Protein AF-A0A914PJH9-F1 (afdb_monomer)

Foldseek 3Di:
DDPVVVVVVVVVVVVVVVVVVLVVVLVVLQVVCCVPDVCPPVVDPDSVVSPDDPVVLVVLCVVLVVVVVVCVVVVVDPPCPSVVVSVVVSVVVVVVVVDPDPDDDPDDDDPPDPDDDDDDDDDVVVLVCQLVDQDPQNVQQVDADPPDDFDDPDPVDPPDTSHRSCVVVVPPDDDPPPDDPDCSVPPCPVVVVVCCVVVVPPDDDDPDDDDDDDDDDPDDDPDDDDDDPPDDDDDD

Organism: NCBI:txid227884

Radius of gyration: 35.3 Å; Cα contacts (8 Å, |Δi|>4): 76; chains: 1; bounding box: 100×47×93 Å

InterPro domains:
  IPR002687 Nop domain [PF01798] (15-51)
  IPR012976 NOSIC [SM00931] (7-55)
  IPR019175 Prp31 C-terminal [PF09785] (104-225)
  IPR027105 U4/U6 small nuclear ribonucleoprotein Prp31 [PTHR13904] (55-231)
  IPR036070 Nop domain superfamily [SSF89124] (2-51)

Solvent-accessible surface area (backbone atoms only — not comparable to full-atom values): 15558 Å² total; per-residue (Å²): 131,62,72,67,58,57,48,53,52,53,52,53,52,51,50,54,52,52,54,51,50,50,52,52,52,42,51,54,52,48,70,68,40,41,90,81,46,72,62,55,66,81,75,46,87,50,68,75,71,71,66,78,61,59,74,67,52,54,51,50,51,51,51,51,48,54,52,49,53,53,46,58,75,66,60,78,63,86,82,50,58,70,56,53,55,49,50,52,52,50,51,54,54,51,52,63,66,66,51,74,80,76,84,76,76,85,75,74,76,79,77,96,65,96,68,86,78,84,90,74,80,54,74,68,52,50,50,52,50,58,50,75,40,86,47,74,64,54,54,31,32,74,34,78,65,85,96,58,87,79,64,77,74,43,95,91,40,91,90,42,52,45,46,45,51,40,55,80,44,52,82,81,45,101,59,90,79,75,76,81,79,70,72,62,77,72,81,44,72,68,59,51,52,52,46,45,65,71,57,64,71,73,85,78,88,74,101,74,78,98,68,89,76,85,78,86,72,89,89,77,84,85,79,83,79,81,83,67,94,81,71,77,83,83,79,132

pLDDT: mean 72.25, std 15.39, range [37.91, 94.38]

Nearest PDB structures (foldseek):
  8h6l-assembly1_4D  TM=5.566E-01  e=4.229E-09  Homo sapiens
  8qo9-assembly1_L  TM=5.586E-01  e=1.313E-08  Homo sapiens
  5gap-assembly1_F  TM=6.946E-01  e=1.001E-04  Saccharomyces cerevisiae
  5nrl-assembly1_F  TM=6.732E-01  e=8.286E-05  Saccharomyces cerevisiae

Structure (mmCIF, N/CA/C/O backbone):
data_AF-A0A914PJH9-F1
#
_entry.id   AF-A0A914PJH9-F1
#
loop_
_atom_site.group_PDB
_atom_site.id
_atom_site.type_symbol
_atom_site.label_atom_id
_atom_site.label_alt_id
_atom_site.label_comp_id
_atom_site.label_asym_id
_atom_site.label_entity_id
_atom_site.label_seq_id
_atom_site.pdbx_PDB_ins_code
_atom_site.Cartn_x
_atom_site.Cartn_y
_atom_site.Cartn_z
_atom_site.occupancy
_atom_site.B_iso_or_equiv
_atom_site.auth_seq_id
_atom_site.auth_comp_id
_atom_site.auth_asym_id
_atom_site.auth_atom_id
_atom_site.pdbx_PDB_model_num
ATOM 1 N N . MET A 1 1 ? 42.369 -2.368 -40.152 1.00 61.44 1 MET A N 1
ATOM 2 C CA . MET A 1 1 ? 41.935 -2.364 -38.741 1.00 61.44 1 MET A CA 1
ATOM 3 C C . MET A 1 1 ? 40.588 -3.050 -38.680 1.00 61.44 1 MET A C 1
ATOM 5 O O . MET A 1 1 ? 39.767 -2.774 -39.545 1.00 61.44 1 MET A O 1
ATOM 9 N N . ASP A 1 2 ? 40.407 -3.986 -37.753 1.00 84.19 2 ASP A N 1
ATOM 10 C CA . ASP A 1 2 ? 39.181 -4.783 -37.648 1.00 84.19 2 ASP A CA 1
ATOM 11 C C . ASP A 1 2 ? 37.984 -3.876 -37.272 1.00 84.19 2 ASP A C 1
ATOM 13 O O . ASP A 1 2 ? 38.079 -3.159 -36.269 1.00 84.19 2 ASP A O 1
ATOM 17 N N . PRO A 1 3 ? 36.882 -3.843 -38.052 1.00 84.94 3 PRO A N 1
ATOM 18 C CA . PRO A 1 3 ? 35.712 -3.006 -37.764 1.00 84.94 3 PRO A CA 1
ATOM 19 C C . PRO A 1 3 ? 35.131 -3.225 -36.362 1.00 84.94 3 PRO A C 1
ATOM 21 O O . PRO A 1 3 ? 34.613 -2.292 -35.750 1.00 84.94 3 PRO A O 1
ATOM 24 N N . GLN A 1 4 ? 35.255 -4.444 -35.830 1.00 81.88 4 GLN A N 1
ATOM 25 C CA . GLN A 1 4 ? 34.779 -4.788 -34.491 1.00 81.88 4 GLN A CA 1
ATOM 26 C C . GLN A 1 4 ? 35.598 -4.099 -33.393 1.00 81.88 4 GLN A C 1
ATOM 28 O O . GLN A 1 4 ? 35.041 -3.629 -32.404 1.00 81.88 4 GLN A O 1
ATOM 33 N N . TYR A 1 5 ? 36.913 -3.975 -33.585 1.00 88.69 5 TYR A N 1
ATOM 34 C CA . TYR A 1 5 ? 37.809 -3.331 -32.625 1.00 88.69 5 TYR A CA 1
ATOM 35 C C . TYR A 1 5 ? 37.536 -1.825 -32.508 1.00 88.69 5 TYR A C 1
ATOM 37 O O . TYR A 1 5 ? 37.500 -1.282 -31.408 1.00 88.69 5 TYR A O 1
ATOM 45 N N . ILE A 1 6 ? 37.269 -1.161 -33.637 1.00 88.12 6 ILE A N 1
ATOM 46 C CA . ILE A 1 6 ? 36.917 0.268 -33.673 1.00 88.12 6 ILE A CA 1
ATOM 47 C C . ILE A 1 6 ? 35.620 0.518 -32.894 1.00 88.12 6 ILE A C 1
ATOM 49 O O . ILE A 1 6 ? 35.544 1.460 -32.105 1.00 88.12 6 ILE A O 1
ATOM 53 N N . LEU A 1 7 ? 34.624 -0.360 -33.058 1.00 87.44 7 LEU A N 1
ATOM 54 C CA . LEU A 1 7 ? 33.369 -0.264 -32.322 1.00 87.44 7 LEU A CA 1
ATOM 55 C C . LEU A 1 7 ? 33.584 -0.434 -30.811 1.00 87.44 7 LEU A C 1
ATOM 57 O O . LEU A 1 7 ? 33.085 0.378 -30.041 1.00 87.44 7 LEU A O 1
ATOM 61 N N . VAL A 1 8 ? 34.356 -1.434 -30.376 1.00 86.69 8 VAL A N 1
ATOM 62 C CA . VAL A 1 8 ? 34.639 -1.668 -28.946 1.00 86.69 8 VAL A CA 1
ATOM 63 C C . VAL A 1 8 ? 35.336 -0.473 -28.294 1.00 86.69 8 VAL A C 1
ATOM 65 O O . VAL A 1 8 ? 34.985 -0.097 -27.174 1.00 86.69 8 VAL A O 1
ATOM 68 N N . VAL A 1 9 ? 36.282 0.156 -28.993 1.00 92.88 9 VAL A N 1
ATOM 69 C CA . VAL A 1 9 ? 36.951 1.365 -28.496 1.00 92.88 9 VAL A CA 1
ATOM 70 C C . VAL A 1 9 ? 35.944 2.510 -28.374 1.00 92.88 9 VAL A C 1
ATOM 72 O O . VAL A 1 9 ? 35.850 3.112 -27.309 1.00 92.88 9 VAL A O 1
ATOM 75 N N . SER A 1 10 ? 35.115 2.732 -29.402 1.00 89.75 10 SER A N 1
ATOM 76 C CA . SER A 1 10 ? 34.086 3.784 -29.378 1.00 89.75 10 SER A CA 1
ATOM 77 C C . SER A 1 10 ? 33.025 3.576 -28.287 1.00 89.75 10 SER A C 1
ATOM 79 O O . SER A 1 10 ? 32.614 4.526 -27.632 1.00 89.75 10 SER A O 1
ATOM 81 N N . LEU A 1 11 ? 32.622 2.328 -28.025 1.00 89.38 11 LEU A N 1
ATOM 82 C CA . LEU A 1 11 ? 31.704 1.981 -26.936 1.00 89.38 11 LEU A CA 1
ATOM 83 C C . LEU A 1 11 ? 32.328 2.207 -25.557 1.00 89.38 11 LEU A C 1
ATOM 85 O O . LEU A 1 11 ? 31.620 2.584 -24.629 1.00 89.38 11 LEU A O 1
ATOM 89 N N . SER A 1 12 ? 33.634 1.972 -25.414 1.00 91.56 12 SER A N 1
ATOM 90 C CA . SER A 1 12 ? 34.346 2.204 -24.151 1.00 91.56 12 SER A CA 1
ATOM 91 C C . SER A 1 12 ? 34.489 3.698 -23.856 1.00 91.56 12 SER A C 1
ATOM 93 O O . SER A 1 12 ? 34.350 4.113 -22.710 1.00 91.56 12 SER A O 1
ATOM 95 N N . GLU A 1 13 ? 34.721 4.505 -24.891 1.00 92.88 13 GLU A N 1
ATOM 96 C CA . GLU A 1 13 ? 34.754 5.968 -24.798 1.00 92.88 13 GLU A CA 1
ATOM 97 C C . GLU A 1 13 ? 33.368 6.526 -24.441 1.00 92.88 13 GLU A C 1
ATOM 99 O O . GLU A 1 13 ? 33.231 7.259 -23.464 1.00 92.88 13 GLU A O 1
ATOM 104 N N . LEU A 1 14 ? 32.320 6.058 -25.128 1.00 89.25 14 LEU A N 1
ATOM 105 C CA . LEU A 1 14 ? 30.933 6.415 -24.826 1.00 89.25 14 LEU A CA 1
ATOM 106 C C . LEU A 1 14 ? 30.516 6.007 -23.402 1.00 89.25 14 LEU A C 1
ATOM 108 O O . LEU A 1 14 ? 29.808 6.746 -22.724 1.00 89.25 14 LEU A O 1
ATOM 112 N N . ALA A 1 15 ? 30.952 4.839 -22.920 1.00 85.62 15 ALA A N 1
ATOM 113 C CA . ALA A 1 15 ? 30.682 4.409 -21.548 1.00 85.62 15 ALA A CA 1
ATOM 114 C C . ALA A 1 15 ? 31.306 5.361 -20.513 1.00 85.62 15 ALA A C 1
ATOM 116 O O . ALA A 1 15 ? 30.663 5.684 -19.515 1.00 85.62 15 ALA A O 1
ATOM 117 N N . ALA A 1 16 ? 32.520 5.857 -20.772 1.00 90.94 16 ALA A N 1
ATOM 118 C CA . ALA A 1 16 ? 33.179 6.822 -19.898 1.00 90.94 16 ALA A CA 1
ATOM 119 C C . ALA A 1 16 ? 32.462 8.184 -19.884 1.00 90.94 16 ALA A C 1
ATOM 121 O O . ALA A 1 16 ? 32.359 8.806 -18.826 1.00 90.94 16 ALA A O 1
ATOM 122 N N . GLU A 1 17 ? 31.932 8.634 -21.025 1.00 90.25 17 GLU A N 1
ATOM 123 C CA . GLU A 1 17 ? 31.103 9.846 -21.105 1.00 90.25 17 GLU A CA 1
ATOM 124 C C . GLU A 1 17 ? 29.805 9.697 -20.301 1.00 90.25 17 GLU A C 1
ATOM 126 O O . GLU A 1 17 ? 29.462 10.573 -19.505 1.00 90.25 17 GLU A O 1
ATOM 131 N N . ILE A 1 18 ? 29.125 8.552 -20.425 1.00 82.12 18 ILE A N 1
ATOM 132 C CA . ILE A 1 18 ? 27.908 8.251 -19.656 1.00 82.12 18 ILE A CA 1
ATOM 133 C C . ILE A 1 18 ? 28.195 8.281 -18.149 1.00 82.12 18 ILE A C 1
ATOM 135 O O . ILE A 1 18 ? 27.430 8.877 -17.387 1.00 82.12 18 ILE A O 1
ATOM 139 N N . ASP A 1 19 ? 29.302 7.687 -17.701 1.00 81.69 19 ASP A N 1
ATOM 140 C CA . ASP A 1 19 ? 29.682 7.698 -16.285 1.00 81.69 19 ASP A CA 1
ATOM 141 C C . ASP A 1 19 ? 29.943 9.124 -15.765 1.00 81.69 19 ASP A C 1
ATOM 143 O O . ASP A 1 19 ? 29.570 9.454 -14.632 1.00 81.69 19 ASP A O 1
ATOM 147 N N . GLN A 1 20 ? 30.529 9.999 -16.589 1.00 87.19 20 GLN A N 1
ATOM 148 C CA . GLN A 1 20 ? 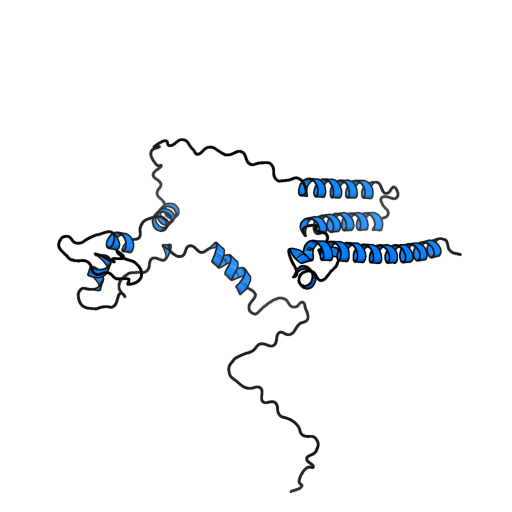30.733 11.410 -16.248 1.00 87.19 20 GLN A CA 1
ATOM 149 C C . GLN A 1 20 ? 29.410 12.180 -16.153 1.00 87.19 20 GLN A C 1
ATOM 151 O O . GLN A 1 20 ? 29.209 12.945 -15.203 1.00 87.19 20 GLN A O 1
ATOM 156 N N . GLU A 1 21 ? 28.482 11.961 -17.086 1.00 81.06 21 GLU A N 1
ATOM 157 C CA . GLU A 1 21 ? 27.157 12.587 -17.055 1.00 81.06 21 GLU A CA 1
ATOM 158 C C . GLU A 1 21 ? 26.342 12.144 -15.834 1.00 81.06 21 GLU A C 1
ATOM 160 O O . GLU A 1 21 ? 25.726 12.974 -15.159 1.00 81.06 21 GLU A O 1
ATOM 165 N N . VAL A 1 22 ? 26.385 10.854 -15.486 1.00 78.25 22 VAL A N 1
ATOM 166 C CA . VAL A 1 22 ? 25.710 10.316 -14.295 1.00 78.25 22 VAL A CA 1
ATOM 167 C C . VAL A 1 22 ? 26.235 10.983 -13.021 1.00 78.25 22 VAL A C 1
ATOM 169 O O . VAL A 1 22 ? 25.442 11.368 -12.157 1.00 78.25 22 VAL A O 1
ATOM 172 N N . GLN A 1 23 ? 27.550 11.191 -12.910 1.00 79.44 23 GLN A N 1
ATOM 173 C CA . GLN A 1 23 ? 28.147 11.916 -11.783 1.00 79.44 23 GLN A CA 1
ATOM 174 C C . GLN A 1 23 ? 27.749 13.400 -11.762 1.00 79.44 23 GLN A C 1
ATOM 176 O O . GLN A 1 23 ? 27.479 13.955 -10.692 1.00 79.44 23 GLN A O 1
ATOM 181 N N . ALA A 1 24 ? 27.661 14.048 -12.925 1.00 80.00 24 ALA A N 1
ATOM 182 C CA . ALA A 1 24 ? 27.225 15.438 -13.028 1.00 80.00 24 ALA A CA 1
ATOM 183 C C . ALA A 1 24 ? 25.757 15.618 -12.596 1.00 80.00 24 ALA A C 1
ATOM 185 O O . ALA A 1 24 ? 25.441 16.539 -11.837 1.00 80.00 24 ALA A O 1
ATOM 186 N N . ILE A 1 25 ? 24.868 14.713 -13.017 1.00 75.44 25 ILE A N 1
ATOM 187 C CA . ILE A 1 25 ? 23.449 14.700 -12.631 1.00 75.44 25 ILE A CA 1
ATOM 188 C C . ILE A 1 25 ? 23.298 14.433 -11.131 1.00 75.44 25 ILE A C 1
ATOM 190 O O . ILE A 1 25 ? 22.530 15.118 -10.452 1.00 75.44 25 ILE A O 1
ATOM 194 N N . HIS A 1 26 ? 24.050 13.469 -10.597 1.00 71.69 26 HIS A N 1
ATOM 195 C CA . HIS A 1 26 ? 24.073 13.149 -9.169 1.00 71.69 26 HIS A CA 1
ATOM 196 C C . HIS A 1 26 ? 24.446 14.368 -8.318 1.00 71.69 26 HIS A C 1
ATOM 198 O O . HIS A 1 26 ? 23.703 14.746 -7.407 1.00 71.69 26 HIS A O 1
ATOM 204 N N . LYS A 1 27 ? 25.531 15.052 -8.693 1.00 80.00 27 LYS A N 1
ATOM 205 C CA . LYS A 1 27 ? 25.970 16.306 -8.073 1.00 80.00 27 LYS A CA 1
ATOM 206 C C . LYS A 1 27 ? 24.899 17.396 -8.153 1.00 80.00 27 LYS A C 1
ATOM 208 O O . LYS A 1 27 ? 24.592 18.026 -7.145 1.00 80.00 27 LYS A O 1
ATOM 213 N N . PHE A 1 28 ? 24.286 17.590 -9.320 1.00 79.81 28 PHE A N 1
ATOM 214 C CA . PHE A 1 28 ? 23.239 18.596 -9.511 1.00 79.81 28 PHE A CA 1
ATOM 215 C C . PHE A 1 28 ? 22.020 18.365 -8.602 1.00 79.81 28 PHE A C 1
ATOM 217 O O . PHE A 1 28 ? 21.482 19.307 -8.014 1.00 79.81 28 PHE A O 1
ATOM 224 N N . ILE A 1 29 ? 21.582 17.111 -8.462 1.00 70.44 29 ILE A N 1
ATOM 225 C CA . ILE A 1 29 ? 20.466 16.744 -7.584 1.00 70.44 29 ILE A CA 1
ATOM 226 C C . ILE A 1 29 ? 20.850 16.986 -6.122 1.00 70.44 29 ILE A C 1
ATOM 228 O O . ILE A 1 29 ? 20.079 17.611 -5.393 1.00 70.44 29 ILE A O 1
ATOM 232 N N . ARG A 1 30 ? 22.041 16.553 -5.697 1.00 72.19 30 ARG A N 1
ATOM 233 C CA . ARG A 1 30 ? 22.537 16.781 -4.334 1.00 72.19 30 ARG A CA 1
ATOM 234 C C . ARG A 1 30 ? 22.502 18.264 -3.970 1.00 72.19 30 ARG A C 1
ATOM 236 O O . ARG A 1 30 ? 21.845 18.629 -2.999 1.00 72.19 30 ARG A O 1
ATOM 243 N N . ASP A 1 31 ? 23.115 19.108 -4.794 1.00 78.88 31 ASP A N 1
ATOM 244 C CA . ASP A 1 31 ? 23.244 20.543 -4.528 1.00 78.88 31 ASP A CA 1
ATOM 245 C C . ASP A 1 31 ? 21.856 21.237 -4.477 1.00 78.88 31 ASP A C 1
ATOM 247 O O . ASP A 1 31 ? 21.636 22.197 -3.736 1.00 78.88 31 ASP A O 1
ATOM 251 N N . LYS A 1 32 ? 20.859 20.716 -5.211 1.00 78.06 32 LYS A N 1
ATOM 252 C CA . LYS A 1 32 ? 19.468 21.203 -5.164 1.00 78.06 32 LYS A CA 1
ATOM 253 C C . LYS A 1 32 ? 18.722 20.789 -3.889 1.00 78.06 32 LYS A C 1
ATOM 255 O O . LYS A 1 32 ? 17.923 21.574 -3.372 1.00 78.06 32 LYS A O 1
ATOM 260 N N . TYR A 1 33 ? 18.931 19.565 -3.404 1.00 70.25 33 TYR A N 1
ATOM 261 C CA . TYR A 1 33 ? 18.195 18.996 -2.266 1.00 70.25 33 TYR A CA 1
ATOM 262 C C . TYR A 1 33 ? 18.893 19.178 -0.910 1.00 70.25 33 TYR A C 1
ATOM 264 O O . TYR A 1 33 ? 18.244 18.986 0.120 1.00 70.25 33 TYR A O 1
ATOM 272 N N . GLU A 1 34 ? 20.142 19.646 -0.889 1.00 77.25 34 GLU A N 1
ATOM 273 C CA . GLU A 1 34 ? 20.954 19.883 0.314 1.00 77.25 34 GLU A CA 1
ATOM 274 C C . GLU A 1 34 ? 20.220 20.713 1.382 1.00 77.25 34 GLU A C 1
ATOM 276 O O . GLU A 1 34 ? 20.172 20.345 2.554 1.00 77.25 34 GLU A O 1
ATOM 281 N N . LYS A 1 35 ? 19.532 21.787 0.971 1.00 72.25 35 LYS A N 1
ATOM 282 C CA . LYS A 1 35 ? 18.783 22.672 1.886 1.00 72.25 35 LYS A CA 1
ATOM 283 C C . LYS A 1 35 ? 17.585 22.001 2.563 1.00 72.25 35 LYS A C 1
ATOM 285 O O . LYS A 1 35 ? 17.082 22.514 3.561 1.00 72.25 35 LYS A O 1
ATOM 290 N N . ARG A 1 36 ? 17.062 20.912 1.990 1.00 65.56 36 ARG A N 1
ATOM 291 C CA . ARG A 1 36 ? 15.840 20.237 2.454 1.00 65.56 36 ARG A CA 1
ATOM 292 C C . ARG A 1 36 ? 16.127 18.885 3.104 1.00 65.56 36 ARG A C 1
ATOM 294 O O . ARG A 1 36 ? 15.353 18.487 3.971 1.00 65.56 36 ARG A O 1
ATOM 301 N N . PHE A 1 37 ? 17.190 18.198 2.686 1.00 54.81 37 PHE A N 1
ATOM 302 C CA . PHE A 1 37 ? 17.580 16.888 3.197 1.00 54.81 37 PHE A CA 1
ATOM 303 C C . PHE A 1 37 ? 19.108 16.690 3.097 1.00 54.81 37 PHE A C 1
ATOM 305 O O . PHE A 1 37 ? 19.595 16.126 2.118 1.00 54.81 37 PHE A O 1
ATOM 312 N N . PRO A 1 38 ? 19.876 17.162 4.095 1.00 71.81 38 PRO A N 1
ATOM 313 C CA . PRO A 1 38 ? 21.341 17.112 4.073 1.00 71.81 38 PRO A CA 1
ATOM 314 C C . PRO A 1 38 ? 21.919 15.692 4.226 1.00 71.81 38 PRO A C 1
ATOM 316 O O . PRO A 1 38 ? 23.065 15.455 3.872 1.00 71.81 38 PRO A O 1
ATOM 319 N N . GLU A 1 39 ? 21.133 14.723 4.706 1.00 64.56 39 GLU A N 1
ATOM 320 C CA . GLU A 1 39 ? 21.556 13.321 4.884 1.00 64.56 39 GLU A CA 1
ATOM 321 C C . GLU A 1 39 ? 21.439 12.473 3.604 1.00 64.56 39 GLU A C 1
ATOM 323 O O . GLU A 1 39 ? 21.668 11.265 3.626 1.00 64.56 39 GLU A O 1
ATOM 328 N N . LEU A 1 40 ? 21.071 13.082 2.471 1.00 63.44 40 LEU A N 1
ATOM 329 C CA . LEU A 1 40 ? 20.852 12.357 1.217 1.00 63.44 40 LEU A CA 1
ATOM 330 C C . LEU A 1 40 ? 22.102 11.594 0.753 1.00 63.44 40 LEU A C 1
ATOM 332 O O . LEU A 1 40 ? 21.981 10.487 0.235 1.00 63.44 40 LEU A O 1
ATOM 336 N N . GLU A 1 41 ? 23.283 12.178 0.975 1.00 59.38 41 GLU A N 1
ATOM 337 C CA . GLU A 1 41 ? 24.570 11.628 0.542 1.00 59.38 41 GLU A CA 1
ATOM 338 C C . GLU A 1 41 ? 24.980 10.371 1.316 1.00 59.38 41 GLU A C 1
ATOM 340 O O . GLU A 1 41 ? 25.472 9.409 0.732 1.00 59.38 41 GLU A O 1
ATOM 345 N N . SER A 1 42 ? 24.734 10.346 2.628 1.00 66.81 42 SER A N 1
ATOM 346 C CA . SER A 1 42 ? 25.089 9.202 3.473 1.00 66.81 42 SER A CA 1
ATOM 347 C C . SER A 1 42 ? 24.099 8.047 3.343 1.00 66.81 42 SER A C 1
ATOM 349 O O . SER A 1 42 ? 24.465 6.890 3.553 1.00 66.81 42 SER A O 1
ATOM 351 N N . LEU A 1 43 ? 22.844 8.350 2.998 1.00 62.88 43 LEU A N 1
ATOM 352 C CA . LEU A 1 43 ? 21.786 7.352 2.886 1.00 62.88 43 LEU A CA 1
ATOM 353 C C . LEU A 1 43 ? 21.850 6.572 1.568 1.00 62.88 43 LEU A C 1
ATOM 355 O O . LEU A 1 43 ? 21.433 5.414 1.519 1.00 62.88 43 LEU A O 1
ATOM 359 N N . VAL A 1 44 ? 22.354 7.193 0.500 1.00 60.31 44 VAL A N 1
ATOM 360 C CA . VAL A 1 44 ? 22.324 6.630 -0.850 1.00 60.31 44 VAL A CA 1
ATOM 361 C C . VAL A 1 44 ? 23.750 6.540 -1.404 1.00 60.31 44 VAL A C 1
ATOM 363 O O . VAL A 1 44 ? 24.326 7.521 -1.862 1.00 60.31 44 VAL A O 1
ATOM 366 N N . MET A 1 45 ? 24.323 5.334 -1.347 1.00 63.09 45 MET A N 1
ATOM 367 C CA . MET A 1 45 ? 25.726 5.047 -1.692 1.00 63.09 45 MET A CA 1
ATOM 368 C C . MET A 1 45 ? 25.998 5.071 -3.207 1.00 63.09 45 MET A C 1
ATOM 370 O O . MET A 1 45 ? 27.094 5.430 -3.628 1.00 63.09 45 MET A O 1
ATOM 374 N N . MET A 1 46 ? 25.022 4.681 -4.037 1.00 62.97 46 MET A N 1
ATOM 375 C CA . MET A 1 46 ? 25.203 4.565 -5.489 1.00 62.97 46 MET A CA 1
ATOM 376 C C . MET A 1 46 ? 24.520 5.722 -6.232 1.00 62.97 46 MET A C 1
ATOM 378 O O . MET A 1 46 ? 23.343 5.977 -5.979 1.00 62.97 46 MET A O 1
ATOM 382 N N . PRO A 1 47 ? 25.182 6.378 -7.208 1.00 62.19 47 PRO A N 1
ATOM 383 C CA . PRO A 1 47 ? 24.594 7.472 -7.994 1.00 62.19 47 PRO A CA 1
ATOM 384 C C . PRO A 1 47 ? 23.258 7.118 -8.670 1.00 62.19 47 PRO A C 1
ATOM 386 O O . PRO A 1 47 ? 22.365 7.957 -8.771 1.00 62.19 47 PRO A O 1
ATOM 389 N N . PHE A 1 48 ? 23.091 5.853 -9.067 1.00 60.06 48 PHE A N 1
ATOM 390 C CA . PHE A 1 48 ? 21.872 5.326 -9.691 1.00 60.06 48 PHE A CA 1
ATOM 391 C C . PHE A 1 48 ? 20.673 5.209 -8.739 1.00 60.06 48 PHE A C 1
ATOM 393 O O . PHE A 1 48 ? 19.532 5.173 -9.188 1.00 60.06 48 PHE A O 1
ATOM 400 N N . ASP A 1 49 ? 20.908 5.172 -7.428 1.00 58.34 49 ASP A N 1
ATOM 401 C CA . ASP A 1 49 ? 19.833 5.066 -6.440 1.00 58.34 49 ASP A CA 1
ATOM 402 C C . ASP A 1 49 ? 19.182 6.438 -6.147 1.00 58.34 49 ASP A C 1
ATOM 404 O O . ASP A 1 49 ? 18.097 6.502 -5.567 1.00 58.34 49 ASP A O 1
ATOM 408 N N . TYR A 1 50 ? 19.798 7.547 -6.591 1.00 53.25 50 TYR A N 1
ATOM 409 C CA . TYR A 1 50 ? 19.239 8.906 -6.487 1.00 53.25 50 TYR A CA 1
ATOM 410 C C . TYR A 1 50 ? 18.153 9.167 -7.527 1.00 53.25 50 TYR A C 1
ATOM 412 O O . TYR A 1 50 ? 17.230 9.951 -7.289 1.00 53.25 50 TYR A O 1
ATOM 420 N N . THR A 1 51 ? 18.237 8.507 -8.683 1.00 51.34 51 THR A N 1
ATOM 421 C CA . THR A 1 51 ? 17.321 8.693 -9.810 1.00 51.34 51 THR A CA 1
ATOM 422 C C . THR A 1 51 ? 16.076 7.821 -9.667 1.00 51.34 51 THR A C 1
ATOM 424 O O . THR A 1 51 ? 15.701 7.083 -10.563 1.00 51.34 51 THR A O 1
ATOM 427 N N . TYR A 1 52 ? 15.412 7.927 -8.515 1.00 53.56 52 TYR A N 1
ATOM 428 C CA . TYR A 1 52 ? 13.953 7.900 -8.352 1.00 53.56 52 TYR A CA 1
ATOM 429 C C . TYR A 1 52 ? 13.110 6.908 -9.178 1.00 53.56 52 TYR A C 1
ATOM 431 O O . TYR A 1 52 ? 11.941 7.178 -9.453 1.00 53.56 52 TYR A O 1
ATOM 439 N N . TYR A 1 53 ? 13.622 5.728 -9.515 1.00 53.31 53 TYR A N 1
ATOM 440 C CA . TYR A 1 53 ?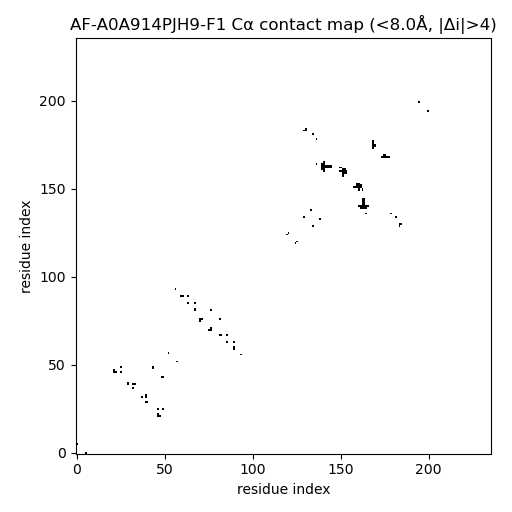 12.775 4.632 -9.950 1.00 53.31 53 TYR A CA 1
ATOM 441 C C . TYR A 1 53 ? 12.492 3.753 -8.733 1.00 53.31 53 TYR A C 1
ATOM 443 O O . TYR A 1 53 ? 13.414 3.176 -8.156 1.00 53.31 53 TYR A O 1
ATOM 451 N N . PRO A 1 54 ? 11.225 3.647 -8.280 1.00 62.03 54 PRO A N 1
ATOM 452 C CA . PRO A 1 54 ? 10.894 2.775 -7.160 1.00 62.03 54 PRO A CA 1
ATOM 453 C C . PRO A 1 54 ? 11.407 1.374 -7.489 1.00 62.03 54 PRO A C 1
ATOM 455 O O . PRO A 1 54 ? 11.287 0.961 -8.634 1.00 62.03 54 PRO A O 1
ATOM 458 N N . GLN A 1 55 ? 11.896 0.605 -6.511 1.00 62.97 55 GLN A N 1
ATOM 459 C CA . GLN A 1 55 ? 12.404 -0.772 -6.702 1.00 62.97 55 GLN A CA 1
ATOM 460 C C . GLN A 1 55 ? 11.535 -1.655 -7.629 1.00 62.97 55 GLN A C 1
ATOM 462 O O . GLN A 1 55 ? 12.001 -2.625 -8.219 1.00 62.97 55 GLN A O 1
ATOM 467 N N . LYS A 1 56 ? 10.242 -1.337 -7.738 1.00 70.25 56 LYS A N 1
ATOM 468 C CA . LYS A 1 56 ? 9.287 -1.918 -8.686 1.00 70.25 56 LYS A CA 1
ATOM 469 C C . LYS A 1 56 ? 9.659 -1.688 -10.162 1.00 70.25 56 LYS A C 1
ATOM 471 O O . LYS A 1 56 ? 9.584 -2.634 -10.931 1.00 70.25 56 LYS A O 1
ATOM 476 N N . ALA A 1 57 ? 10.071 -0.486 -10.550 1.00 73.69 57 ALA A N 1
ATOM 477 C CA . ALA A 1 57 ? 10.504 -0.147 -11.902 1.00 73.69 57 ALA A CA 1
ATOM 478 C C . ALA A 1 57 ? 11.817 -0.842 -12.280 1.00 73.69 57 ALA A C 1
ATOM 480 O O . ALA A 1 57 ? 11.880 -1.472 -13.330 1.00 73.69 57 ALA A O 1
ATOM 481 N N . THR A 1 58 ? 12.810 -0.862 -11.386 1.00 74.75 58 THR A N 1
ATOM 482 C CA . THR A 1 58 ? 14.044 -1.641 -11.587 1.00 74.75 58 THR A CA 1
ATOM 483 C C . THR A 1 58 ? 13.735 -3.121 -11.804 1.00 74.75 58 THR A C 1
ATOM 485 O O . THR A 1 58 ? 14.262 -3.737 -12.723 1.00 74.75 58 THR A O 1
ATOM 488 N N . LYS A 1 59 ? 12.812 -3.698 -11.019 1.00 77.56 59 LYS A N 1
ATOM 489 C CA . LYS A 1 59 ? 12.363 -5.089 -11.205 1.00 77.56 59 LYS A CA 1
ATOM 490 C C . LYS A 1 59 ? 11.706 -5.325 -12.566 1.00 77.56 59 LYS A C 1
ATOM 492 O O . LYS A 1 59 ? 11.930 -6.378 -13.153 1.00 77.56 59 LYS A O 1
ATOM 497 N N . ILE A 1 60 ? 10.912 -4.372 -13.058 1.00 80.75 60 ILE A N 1
ATOM 498 C CA . ILE A 1 60 ? 10.286 -4.450 -14.385 1.00 80.75 60 ILE A CA 1
ATOM 499 C C . ILE A 1 60 ? 11.365 -4.423 -15.472 1.00 80.75 60 ILE A C 1
ATOM 501 O O . ILE A 1 60 ? 11.388 -5.313 -16.313 1.00 80.75 60 ILE A O 1
ATOM 505 N N . ILE A 1 61 ? 12.300 -3.472 -15.409 1.00 80.00 61 ILE A N 1
ATOM 506 C CA . ILE A 1 61 ? 13.385 -3.337 -16.392 1.00 80.00 61 ILE A CA 1
ATOM 507 C C . ILE A 1 61 ? 14.262 -4.593 -16.414 1.00 80.00 61 ILE A C 1
ATOM 509 O O . ILE A 1 61 ? 14.528 -5.132 -17.483 1.00 80.00 61 ILE A O 1
ATOM 513 N N . VAL A 1 62 ? 14.668 -5.102 -15.246 1.00 78.69 62 VAL A N 1
ATOM 514 C CA . VAL A 1 62 ? 15.479 -6.326 -15.145 1.00 78.69 62 VAL A CA 1
ATOM 515 C C . VAL A 1 62 ? 14.739 -7.524 -15.737 1.00 78.69 62 VAL A C 1
ATOM 517 O O . VAL A 1 62 ? 15.339 -8.288 -16.487 1.00 78.69 62 VAL A O 1
ATOM 520 N N . ALA A 1 63 ? 13.443 -7.685 -15.455 1.00 82.19 63 ALA A N 1
ATOM 521 C CA . ALA A 1 63 ? 12.661 -8.792 -15.998 1.00 82.19 63 ALA A CA 1
ATOM 522 C C . ALA A 1 63 ? 12.610 -8.761 -17.536 1.00 82.19 63 ALA A C 1
ATOM 524 O O . ALA A 1 63 ? 12.963 -9.750 -18.177 1.00 82.19 63 ALA A O 1
ATOM 525 N N . GLU A 1 64 ? 12.263 -7.622 -18.135 1.00 82.50 64 GLU A N 1
ATOM 526 C CA . GLU A 1 64 ? 12.180 -7.499 -19.597 1.00 82.50 64 GLU A CA 1
ATOM 527 C C . GLU A 1 64 ? 13.569 -7.574 -20.261 1.00 82.50 64 GLU A C 1
ATOM 529 O O . GLU A 1 64 ? 13.730 -8.186 -21.316 1.00 82.50 64 GLU A O 1
ATOM 534 N N . CYS A 1 65 ? 14.611 -7.048 -19.606 1.00 77.31 65 CYS A N 1
ATOM 535 C CA . CYS A 1 65 ? 16.000 -7.171 -20.053 1.00 77.31 65 CYS A CA 1
ATOM 536 C C . CYS A 1 65 ? 16.467 -8.637 -20.055 1.00 77.31 65 CYS A C 1
ATOM 538 O O . CYS A 1 65 ? 17.056 -9.097 -21.033 1.00 77.31 65 CYS A O 1
ATOM 540 N N . THR A 1 66 ? 16.137 -9.416 -19.016 1.00 81.25 66 THR A N 1
ATOM 541 C CA . THR A 1 66 ? 16.452 -10.856 -18.994 1.00 81.25 66 THR A CA 1
ATOM 542 C C . THR A 1 66 ? 15.721 -11.644 -20.080 1.00 81.25 66 THR A C 1
ATOM 544 O O . THR A 1 66 ? 16.284 -12.603 -20.607 1.00 81.25 66 THR A O 1
ATOM 547 N N . LEU A 1 67 ? 14.494 -11.257 -20.446 1.00 81.69 67 LEU A N 1
ATOM 548 C CA . LEU A 1 67 ? 13.763 -11.874 -21.556 1.00 81.69 67 LEU A CA 1
ATOM 549 C C . LEU A 1 67 ? 14.411 -11.538 -22.903 1.00 81.69 67 LEU A C 1
ATOM 551 O O . LEU A 1 67 ? 14.669 -12.446 -23.689 1.00 81.69 67 LEU A O 1
ATOM 555 N N . SER A 1 68 ? 14.760 -10.269 -23.123 1.00 79.19 68 SER A N 1
ATOM 556 C CA . SER A 1 68 ? 15.487 -9.819 -24.316 1.00 79.19 68 SER A CA 1
ATOM 557 C C . SER A 1 68 ? 16.832 -10.542 -24.475 1.00 79.19 68 SER A C 1
ATOM 559 O O . SER A 1 68 ? 17.135 -11.084 -25.536 1.00 79.19 68 SER A O 1
ATOM 561 N N . ALA A 1 69 ? 17.605 -10.670 -23.391 1.00 77.88 69 ALA A N 1
ATOM 562 C CA . ALA A 1 69 ? 18.879 -11.388 -23.396 1.00 77.88 69 ALA A CA 1
ATOM 563 C C . ALA A 1 69 ? 18.729 -12.873 -23.778 1.00 77.88 69 ALA A C 1
ATOM 565 O O . ALA A 1 69 ? 19.569 -13.413 -24.497 1.00 77.88 69 ALA A O 1
ATOM 566 N N . ARG A 1 70 ? 17.647 -13.538 -23.343 1.00 80.69 70 ARG A N 1
ATOM 567 C CA . ARG A 1 70 ? 17.358 -14.934 -23.723 1.00 80.69 70 ARG A CA 1
ATOM 568 C C . ARG A 1 70 ? 17.025 -15.072 -25.205 1.00 80.69 70 ARG A C 1
ATOM 570 O O . ARG A 1 70 ? 17.537 -15.981 -25.846 1.00 80.69 70 ARG A O 1
ATOM 577 N N . VAL A 1 71 ? 16.201 -14.173 -25.740 1.00 79.38 71 VAL A N 1
ATOM 578 C CA . VAL A 1 71 ? 15.845 -14.150 -27.169 1.00 79.38 71 VAL A CA 1
ATOM 579 C C . VAL A 1 71 ? 17.089 -13.907 -28.027 1.00 79.38 71 VAL A C 1
ATOM 581 O O . VAL A 1 71 ? 17.314 -14.617 -29.005 1.00 79.38 71 VAL A O 1
ATOM 584 N N . ASN A 1 72 ? 17.953 -12.978 -27.609 1.00 79.38 72 ASN A N 1
ATOM 585 C CA . ASN A 1 72 ? 19.210 -12.692 -28.298 1.00 79.38 72 ASN A CA 1
ATOM 586 C C . ASN A 1 72 ? 20.191 -13.868 -28.245 1.00 79.38 72 ASN A C 1
ATOM 588 O O . ASN A 1 72 ? 20.853 -14.137 -29.241 1.00 79.38 72 ASN A O 1
ATOM 592 N N . SER A 1 73 ? 20.254 -14.600 -27.126 1.00 80.06 73 SER A N 1
ATOM 593 C CA . SER A 1 73 ? 21.098 -15.798 -27.002 1.00 80.06 73 SER A CA 1
ATOM 594 C C . SER A 1 73 ? 20.702 -16.922 -27.963 1.00 80.06 73 SER A C 1
ATOM 596 O O . SER A 1 73 ? 21.533 -17.777 -28.256 1.00 80.06 73 SER A O 1
ATOM 598 N N . LEU A 1 74 ? 19.445 -16.956 -28.410 1.00 86.19 74 LEU A N 1
ATOM 599 C CA . LEU A 1 74 ? 18.939 -17.941 -29.367 1.00 86.19 74 LEU A CA 1
ATOM 600 C C . LEU A 1 74 ? 18.995 -17.430 -30.816 1.00 86.19 74 LEU A C 1
ATOM 602 O O . LEU A 1 74 ? 18.700 -18.195 -31.727 1.00 86.19 74 LEU A O 1
ATOM 606 N N . HIS A 1 75 ? 19.362 -16.157 -31.030 1.00 76.69 75 HIS A N 1
ATOM 607 C CA . HIS A 1 75 ? 19.357 -15.466 -32.328 1.00 76.69 75 HIS A CA 1
ATOM 608 C C . HIS A 1 75 ? 18.038 -15.594 -33.117 1.00 76.69 75 HIS A C 1
ATOM 610 O O . HIS A 1 75 ? 18.015 -15.422 -34.332 1.00 76.69 75 HIS A O 1
ATOM 616 N N . ASP A 1 76 ? 16.931 -15.852 -32.419 1.00 78.81 76 ASP A N 1
ATOM 617 C CA . ASP A 1 76 ? 15.625 -16.171 -33.012 1.00 78.81 76 ASP A CA 1
ATOM 618 C C . ASP A 1 76 ? 14.968 -14.947 -33.685 1.00 78.81 76 ASP A C 1
ATOM 620 O O . ASP A 1 76 ? 14.124 -15.063 -34.567 1.00 78.81 76 ASP A O 1
ATOM 624 N N . SER A 1 77 ? 15.395 -13.736 -33.307 1.00 74.81 77 SER A N 1
ATOM 625 C CA . SER A 1 77 ? 14.895 -12.473 -33.859 1.00 74.81 77 SER A CA 1
ATOM 626 C C . SER A 1 77 ? 16.043 -11.535 -34.237 1.00 74.81 77 SER A C 1
ATOM 628 O O . SER A 1 77 ? 16.489 -10.719 -33.429 1.00 74.81 77 SER A O 1
ATOM 630 N N . SER A 1 78 ? 16.468 -11.592 -35.501 1.00 75.44 78 SER A N 1
ATOM 631 C CA . SER A 1 78 ? 17.475 -10.683 -36.080 1.00 75.44 78 SER A CA 1
ATOM 632 C C . SER A 1 78 ? 16.950 -9.265 -36.364 1.00 75.44 78 SER A C 1
ATOM 634 O O . SER A 1 78 ? 17.750 -8.351 -36.540 1.00 75.44 78 SER A O 1
ATOM 636 N N . ASP A 1 79 ? 15.629 -9.071 -36.433 1.00 81.69 79 ASP A N 1
ATOM 637 C CA . ASP A 1 79 ? 14.987 -7.804 -36.840 1.00 81.69 79 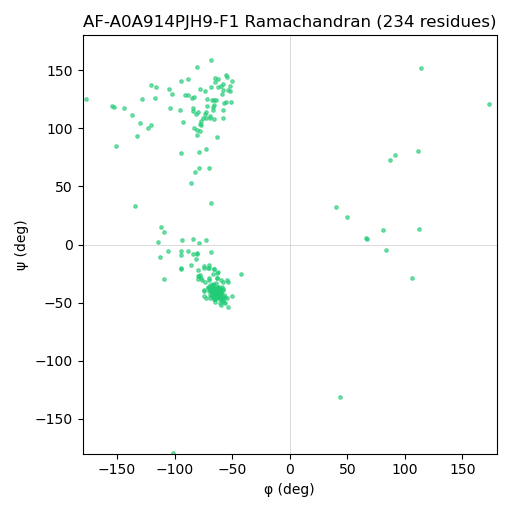ASP A CA 1
ATOM 638 C C . ASP A 1 79 ? 14.853 -6.784 -35.683 1.00 81.69 79 ASP A C 1
ATOM 640 O O . ASP A 1 79 ? 14.456 -5.626 -35.845 1.00 81.69 79 ASP A O 1
ATOM 644 N N . GLY A 1 80 ? 15.164 -7.215 -34.455 1.00 77.62 80 GLY A N 1
ATOM 645 C CA . GLY A 1 80 ? 15.066 -6.379 -33.255 1.00 77.62 80 GLY A CA 1
ATOM 646 C C . GLY A 1 80 ? 13.637 -5.959 -32.874 1.00 77.62 80 GLY A C 1
ATOM 647 O O . GLY A 1 80 ? 13.473 -5.191 -31.927 1.00 77.62 80 GLY A O 1
ATOM 648 N N . GLY A 1 81 ? 12.601 -6.463 -33.562 1.00 85.12 81 GLY A N 1
ATOM 649 C CA . GLY A 1 81 ? 11.191 -6.159 -33.283 1.00 85.12 81 GLY A CA 1
ATOM 650 C C . GLY A 1 81 ? 10.789 -6.477 -31.841 1.00 85.12 81 GLY A C 1
ATOM 651 O O . GLY A 1 81 ? 10.249 -5.619 -31.149 1.00 85.12 81 GLY A O 1
ATOM 652 N N . ILE A 1 82 ? 11.196 -7.646 -31.336 1.00 84.75 82 ILE A N 1
ATOM 653 C CA . ILE A 1 82 ? 10.925 -8.077 -29.954 1.00 84.75 82 ILE A CA 1
ATOM 654 C C . ILE A 1 82 ? 11.494 -7.082 -28.929 1.00 84.75 82 ILE A C 1
ATOM 656 O O . ILE A 1 82 ? 10.850 -6.777 -27.928 1.00 84.75 82 ILE A O 1
ATOM 660 N N . GLY A 1 83 ? 12.680 -6.519 -29.183 1.00 83.94 83 GLY A N 1
ATOM 661 C CA . GLY A 1 83 ? 13.278 -5.512 -28.303 1.00 83.94 83 GLY A CA 1
ATOM 662 C C . GLY A 1 83 ? 12.472 -4.209 -28.254 1.00 83.94 83 GLY A C 1
ATOM 663 O O . GLY A 1 83 ? 12.333 -3.615 -27.183 1.00 83.94 83 GLY A O 1
ATOM 664 N N . ARG A 1 84 ? 11.896 -3.788 -29.390 1.00 86.56 84 ARG A N 1
ATOM 665 C CA . ARG A 1 84 ? 11.025 -2.602 -29.467 1.00 86.56 84 ARG A CA 1
ATOM 666 C C . ARG A 1 84 ? 9.721 -2.821 -28.699 1.00 86.56 84 ARG A C 1
ATOM 668 O O . ARG A 1 84 ? 9.321 -1.944 -27.937 1.00 86.56 84 ARG A O 1
ATOM 675 N N . ASP A 1 85 ? 9.124 -4.005 -28.813 1.00 90.69 85 ASP A N 1
ATOM 676 C CA . ASP A 1 85 ? 7.896 -4.357 -28.093 1.00 90.69 85 ASP A CA 1
ATOM 677 C C . ASP A 1 85 ? 8.109 -4.406 -26.574 1.00 90.69 85 ASP A C 1
ATOM 679 O O . ASP A 1 85 ? 7.297 -3.884 -25.808 1.00 90.69 85 ASP A O 1
ATOM 683 N N . LEU A 1 86 ? 9.221 -4.993 -26.119 1.00 85.81 86 LEU A N 1
ATOM 684 C CA . LEU A 1 86 ? 9.588 -5.026 -24.699 1.00 85.81 86 LEU A CA 1
ATOM 685 C C . LEU A 1 86 ? 9.847 -3.614 -24.157 1.00 85.81 86 LEU A C 1
ATOM 687 O O . LEU A 1 86 ? 9.403 -3.278 -23.060 1.00 85.81 86 LEU A O 1
ATOM 691 N N . SER A 1 87 ? 10.512 -2.758 -24.938 1.00 83.88 87 SER A N 1
ATOM 692 C CA . SER A 1 87 ? 10.733 -1.355 -24.576 1.00 83.88 87 SER A CA 1
ATOM 693 C C . SER A 1 87 ? 9.414 -0.585 -24.437 1.00 83.88 87 SER A C 1
ATOM 695 O O . SER A 1 87 ? 9.202 0.088 -23.425 1.00 83.88 87 SER A O 1
ATOM 697 N N . ALA A 1 88 ? 8.482 -0.761 -25.380 1.00 91.94 88 ALA A N 1
ATOM 698 C CA . ALA A 1 88 ? 7.153 -0.154 -25.318 1.00 91.94 88 ALA A CA 1
ATOM 699 C C . ALA A 1 88 ? 6.364 -0.615 -24.078 1.00 91.94 88 ALA A C 1
ATOM 701 O O . ALA A 1 88 ? 5.702 0.185 -23.414 1.00 91.94 88 ALA A O 1
ATOM 702 N N . GLN A 1 89 ? 6.481 -1.893 -23.704 1.00 90.81 89 GLN A N 1
ATOM 703 C CA . GLN A 1 89 ? 5.868 -2.422 -22.483 1.00 90.81 89 GLN A CA 1
ATOM 704 C C . GLN A 1 89 ? 6.470 -1.823 -21.209 1.00 90.81 89 GLN A C 1
ATOM 706 O O . GLN A 1 89 ? 5.731 -1.545 -20.260 1.00 90.81 89 GLN A O 1
ATOM 711 N N . ILE A 1 90 ? 7.794 -1.625 -21.161 1.00 86.12 90 ILE A N 1
ATOM 712 C CA . ILE A 1 90 ? 8.451 -0.937 -20.042 1.00 86.12 90 ILE A CA 1
ATOM 713 C C . ILE A 1 90 ? 7.888 0.479 -19.932 1.00 86.12 90 ILE A C 1
ATOM 715 O O . ILE A 1 90 ? 7.402 0.843 -18.864 1.00 86.12 90 ILE A O 1
ATOM 719 N N . GLN A 1 91 ? 7.881 1.241 -21.028 1.00 88.88 91 GLN A N 1
ATOM 720 C CA . GLN A 1 91 ? 7.385 2.621 -21.050 1.00 88.88 91 GLN A CA 1
ATOM 721 C C . GLN A 1 91 ? 5.939 2.712 -20.552 1.00 88.88 91 GLN A C 1
ATOM 723 O O . GLN A 1 91 ? 5.672 3.420 -19.585 1.00 88.88 91 GLN A O 1
ATOM 728 N N . GLN A 1 92 ? 5.034 1.883 -21.079 1.00 92.38 92 GLN A N 1
ATOM 729 C CA . GLN A 1 92 ? 3.635 1.860 -20.645 1.00 92.38 92 GLN A CA 1
ATOM 730 C C . GLN A 1 92 ? 3.478 1.562 -19.141 1.00 92.38 92 GLN A C 1
ATOM 732 O O . GLN A 1 92 ? 2.618 2.135 -18.465 1.00 92.38 92 GLN A O 1
ATOM 737 N N . LYS A 1 93 ? 4.286 0.645 -18.592 1.00 88.19 93 LYS A N 1
ATOM 738 C CA . LYS A 1 93 ? 4.258 0.309 -17.159 1.00 88.19 93 LYS A CA 1
ATOM 739 C C . LYS A 1 93 ? 4.780 1.463 -16.305 1.00 88.19 93 LYS A C 1
ATOM 741 O O . LYS A 1 93 ? 4.225 1.701 -15.233 1.00 88.19 93 LYS A O 1
ATOM 746 N N . LEU A 1 94 ? 5.820 2.158 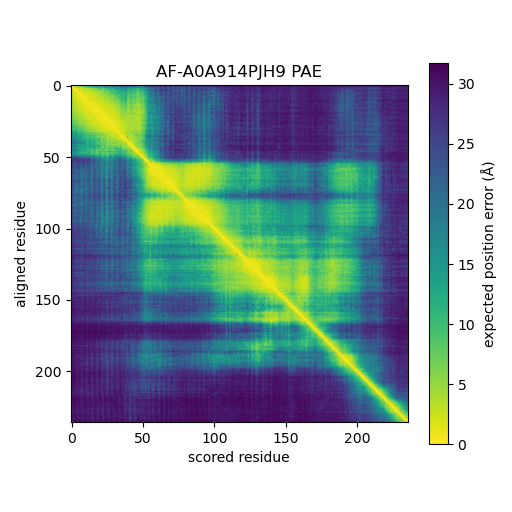-16.762 1.00 84.50 94 LEU A N 1
ATOM 747 C CA . LEU A 1 94 ? 6.384 3.312 -16.064 1.00 84.50 94 LEU A CA 1
ATOM 748 C C . LEU A 1 94 ? 5.423 4.504 -16.093 1.00 84.50 94 LEU A C 1
ATOM 750 O O . LEU A 1 94 ? 5.166 5.081 -15.039 1.00 84.50 94 LEU A O 1
ATOM 754 N N . ASP A 1 95 ? 4.798 4.784 -17.234 1.00 88.25 95 ASP A N 1
ATOM 755 C CA . ASP A 1 95 ? 3.800 5.850 -17.376 1.00 88.25 95 ASP A CA 1
ATOM 756 C C . ASP A 1 95 ? 2.599 5.615 -16.456 1.00 88.25 95 ASP A C 1
ATOM 758 O O . ASP A 1 95 ? 2.178 6.500 -15.712 1.00 88.25 95 ASP A O 1
ATOM 762 N N . LYS A 1 96 ? 2.106 4.372 -16.404 1.00 88.31 96 LYS A N 1
ATOM 763 C CA . LYS A 1 96 ? 1.026 3.976 -15.489 1.00 88.31 96 LYS A CA 1
ATOM 764 C C . LYS A 1 96 ? 1.408 4.105 -14.012 1.00 88.31 96 LYS A C 1
ATOM 766 O O . LYS A 1 96 ? 0.541 4.272 -13.159 1.00 88.31 96 LYS A O 1
ATOM 771 N N . MET A 1 97 ? 2.689 3.962 -13.682 1.00 82.44 97 MET A N 1
ATOM 772 C CA . MET A 1 97 ? 3.179 4.146 -12.314 1.00 82.44 97 MET A CA 1
ATOM 773 C C . MET A 1 97 ? 3.367 5.619 -11.951 1.00 82.44 97 MET A C 1
ATOM 775 O O . MET A 1 97 ? 3.293 5.950 -10.768 1.00 82.44 97 MET A O 1
ATOM 779 N N . LEU A 1 98 ? 3.627 6.468 -12.945 1.00 84.31 98 LEU A N 1
ATOM 780 C CA . LEU A 1 98 ? 3.732 7.913 -12.786 1.00 84.31 98 LEU A CA 1
ATOM 781 C C . LEU A 1 98 ? 2.353 8.578 -12.686 1.00 84.31 98 LEU A C 1
ATOM 783 O O . LEU A 1 98 ? 2.229 9.635 -12.067 1.00 84.31 98 LEU A O 1
ATOM 787 N N . GLU A 1 99 ? 1.319 7.953 -13.257 1.00 83.94 99 GLU A N 1
ATOM 788 C CA . GLU A 1 99 ? -0.057 8.435 -13.178 1.00 83.94 99 GLU A CA 1
ATOM 789 C C . GLU A 1 99 ? -0.492 8.613 -11.706 1.00 83.94 99 GLU A C 1
ATOM 791 O O . GLU A 1 99 ? -0.441 7.660 -10.913 1.00 83.94 99 GLU A O 1
ATOM 796 N N . PRO A 1 100 ? -0.917 9.826 -11.296 1.00 85.81 100 PRO A N 1
ATOM 797 C CA . PRO A 1 100 ? -1.385 10.049 -9.938 1.00 85.81 100 PRO A CA 1
ATOM 798 C C . PRO A 1 100 ? -2.620 9.189 -9.672 1.00 85.81 100 PRO A C 1
ATOM 800 O O . PRO A 1 100 ? -3.482 9.025 -10.534 1.00 85.81 100 PRO A O 1
ATOM 803 N N . ALA A 1 101 ? -2.727 8.652 -8.452 1.00 85.56 101 ALA A N 1
ATOM 804 C CA . ALA A 1 101 ? -3.879 7.837 -8.087 1.00 85.56 101 ALA A CA 1
ATOM 805 C C . ALA A 1 101 ? -5.180 8.612 -8.372 1.00 85.56 101 ALA A C 1
ATOM 807 O O . ALA A 1 101 ? -5.292 9.775 -7.967 1.00 85.56 101 ALA A O 1
ATOM 808 N N . PRO A 1 102 ? -6.170 7.983 -9.028 1.00 90.44 102 PRO A N 1
ATOM 809 C CA . PRO A 1 102 ? -7.405 8.663 -9.378 1.00 90.44 102 PRO A CA 1
ATOM 810 C C . PRO A 1 102 ? -8.074 9.194 -8.109 1.00 90.44 102 PRO A C 1
ATOM 812 O O . PRO A 1 102 ? -8.106 8.513 -7.074 1.00 90.44 102 PRO A O 1
ATOM 815 N N . VAL A 1 103 ? -8.599 10.420 -8.181 1.00 90.19 103 VAL A N 1
ATOM 816 C CA . VAL A 1 103 ? -9.223 11.081 -7.031 1.00 90.19 103 VAL A CA 1
ATOM 817 C C . VAL A 1 103 ? -10.358 10.200 -6.512 1.00 90.19 103 VAL A C 1
ATOM 819 O O . VAL A 1 103 ? -11.286 9.841 -7.236 1.00 90.19 103 VAL A O 1
ATOM 822 N N . LYS A 1 104 ? -10.277 9.815 -5.236 1.00 89.62 104 LYS A N 1
ATOM 823 C CA . LYS A 1 104 ? -11.326 9.016 -4.605 1.00 89.62 104 LYS A CA 1
ATOM 824 C C . LYS A 1 104 ? -12.547 9.904 -4.399 1.00 89.62 104 LYS A C 1
ATOM 826 O O . LYS A 1 104 ? -12.483 10.868 -3.641 1.00 89.62 104 LYS A O 1
ATOM 831 N N . ASN A 1 105 ? -13.667 9.536 -5.012 1.00 88.44 105 ASN A N 1
ATOM 832 C CA . ASN A 1 105 ? -14.943 10.183 -4.722 1.00 88.44 105 ASN A CA 1
ATOM 833 C C . ASN A 1 105 ? -15.282 10.023 -3.235 1.00 88.44 105 ASN A C 1
ATOM 835 O O . ASN A 1 105 ? -15.143 8.928 -2.673 1.00 88.44 105 ASN A O 1
ATOM 839 N N . ASN A 1 106 ? -15.750 11.104 -2.608 1.00 88.44 106 ASN A N 1
ATOM 840 C CA . ASN A 1 106 ? -16.230 11.058 -1.234 1.00 88.44 106 ASN A CA 1
ATOM 841 C C . ASN A 1 106 ? -17.486 10.178 -1.183 1.00 88.44 106 ASN A C 1
ATOM 843 O O . ASN A 1 106 ? -18.545 10.540 -1.699 1.00 88.44 106 ASN A O 1
ATOM 847 N N . LYS A 1 107 ? -17.352 8.986 -0.600 1.00 90.31 107 LYS A N 1
ATOM 848 C CA . LYS A 1 107 ? -18.488 8.098 -0.374 1.00 90.31 107 LYS A CA 1
ATOM 849 C C . LYS A 1 107 ? -19.271 8.667 0.798 1.00 90.31 107 LYS A C 1
ATOM 851 O O . LYS A 1 107 ? -18.801 8.599 1.932 1.00 90.31 107 LYS A O 1
ATOM 856 N N . ALA A 1 108 ? -20.451 9.213 0.505 1.00 92.06 108 ALA A N 1
ATOM 857 C CA . ALA A 1 108 ? -21.366 9.684 1.532 1.00 92.06 108 ALA A CA 1
ATOM 858 C C . ALA A 1 108 ? -21.571 8.590 2.587 1.00 92.06 108 ALA A C 1
ATOM 860 O O . ALA A 1 108 ? -21.650 7.399 2.258 1.00 92.06 108 ALA A O 1
ATOM 861 N N . LEU A 1 109 ? -21.643 9.002 3.852 1.00 91.62 109 LEU A N 1
ATOM 862 C CA . LEU A 1 109 ? -21.931 8.079 4.939 1.00 91.62 109 LEU A CA 1
ATOM 863 C C . LEU A 1 109 ? -23.242 7.331 4.648 1.00 91.62 109 LEU A C 1
ATOM 865 O O . LEU A 1 109 ? -24.168 7.913 4.067 1.00 91.62 109 LEU A O 1
ATOM 869 N N . PRO A 1 110 ? -23.347 6.053 5.054 1.00 92.31 110 PRO A N 1
ATOM 870 C CA . PRO A 1 110 ? -24.620 5.357 5.035 1.00 92.31 110 PRO A CA 1
ATOM 871 C C . PRO A 1 110 ? -25.664 6.195 5.769 1.00 92.31 110 PRO A C 1
ATOM 873 O O . PRO A 1 110 ? -25.380 6.752 6.832 1.00 92.31 110 PRO A O 1
ATOM 876 N N . LYS A 1 111 ? -26.863 6.293 5.191 1.00 90.88 111 LYS A N 1
ATOM 877 C CA . LYS A 1 111 ? -27.970 7.029 5.806 1.00 90.88 111 LYS A CA 1
ATOM 878 C C . LYS A 1 111 ? -28.156 6.536 7.249 1.00 90.88 111 LYS A C 1
ATOM 880 O O . LYS A 1 111 ? -28.198 5.316 7.435 1.00 90.88 111 LYS A O 1
ATOM 885 N N . PRO A 1 112 ? -28.279 7.433 8.244 1.00 94.38 112 PRO A N 1
ATOM 886 C CA . PRO A 1 112 ? -28.611 7.051 9.611 1.00 94.38 112 PRO A CA 1
ATOM 887 C C . PRO A 1 112 ? -30.009 6.417 9.637 1.00 94.38 112 PRO A C 1
ATOM 889 O O . PRO A 1 112 ? -31.021 7.107 9.690 1.00 94.38 112 PRO A O 1
ATOM 892 N N . LEU A 1 113 ? -30.065 5.095 9.510 1.00 90.62 113 LEU A N 1
ATOM 893 C CA . LEU A 1 113 ? -31.282 4.298 9.588 1.00 90.62 113 LEU A CA 1
ATOM 894 C C . LEU A 1 113 ? -31.143 3.373 10.790 1.00 90.62 113 LEU A C 1
ATOM 896 O O . LEU A 1 113 ? -30.169 2.621 10.879 1.00 90.62 113 LEU A O 1
ATOM 900 N N . ASP A 1 114 ? -32.118 3.410 11.694 1.00 91.88 114 ASP A N 1
ATOM 901 C CA . ASP A 1 114 ? -32.181 2.486 12.824 1.00 91.88 114 ASP A CA 1
ATOM 902 C C . ASP A 1 114 ? -32.723 1.131 12.351 1.00 91.88 114 ASP A C 1
ATOM 904 O O . ASP A 1 114 ? -33.913 0.823 12.420 1.00 91.88 114 ASP A O 1
ATOM 908 N N . ILE A 1 115 ? -31.840 0.342 11.737 1.00 90.06 115 ILE A N 1
ATOM 909 C CA . ILE A 1 115 ? -32.167 -1.000 11.263 1.00 90.06 115 ILE A CA 1
ATOM 910 C C . ILE A 1 115 ? -32.003 -1.969 12.431 1.00 90.06 115 ILE A C 1
ATOM 912 O O . ILE A 1 115 ? -30.917 -2.088 13.005 1.00 90.06 115 ILE A O 1
ATOM 916 N N . ALA A 1 116 ? -33.049 -2.746 12.718 1.00 92.19 116 ALA A N 1
ATOM 917 C CA . ALA A 1 116 ? -32.994 -3.799 13.724 1.00 92.19 116 ALA A CA 1
ATOM 918 C C . ALA A 1 116 ? -31.787 -4.735 13.494 1.00 92.19 116 ALA A C 1
ATOM 920 O O . ALA A 1 116 ? -31.618 -5.338 12.428 1.00 92.19 116 ALA A O 1
ATOM 921 N N . SER A 1 117 ? -30.926 -4.858 14.509 1.00 87.62 117 SER A N 1
ATOM 922 C CA . SER A 1 117 ? -29.698 -5.649 14.401 1.00 87.62 117 SER A CA 1
ATOM 923 C C . SER A 1 117 ? -29.985 -7.143 14.193 1.00 87.62 117 SER A C 1
ATOM 925 O O . SER A 1 117 ? -30.863 -7.741 14.822 1.00 87.62 117 SER A O 1
ATOM 927 N N . LYS A 1 118 ? -29.199 -7.795 13.329 1.00 88.69 118 LYS A N 1
ATOM 928 C CA . LYS A 1 118 ? -29.287 -9.250 13.132 1.00 88.69 118 LYS A CA 1
ATOM 929 C C . LYS A 1 118 ? -28.697 -9.972 14.346 1.00 88.69 118 LYS A C 1
ATOM 931 O O . LYS A 1 118 ? -27.485 -9.932 14.573 1.00 88.69 118 LYS A O 1
ATOM 936 N N . LYS A 1 119 ? -29.532 -10.689 15.102 1.00 88.38 119 LYS A N 1
ATOM 937 C CA . LYS A 1 119 ? -29.093 -11.507 16.242 1.00 88.38 119 LYS A CA 1
ATOM 938 C C . LYS A 1 119 ? -28.388 -12.769 15.735 1.00 88.38 119 LYS A C 1
ATOM 940 O O . LYS A 1 119 ? -29.003 -13.630 15.120 1.00 88.38 119 LYS A O 1
ATOM 945 N N . ARG A 1 120 ? -27.078 -12.866 15.983 1.00 89.19 120 ARG A N 1
ATOM 946 C CA . ARG A 1 120 ? -26.260 -14.050 15.669 1.00 89.19 120 ARG A CA 1
ATOM 947 C C . ARG A 1 120 ? -25.701 -14.684 16.941 1.00 89.19 120 ARG A C 1
ATOM 949 O O . ARG A 1 120 ? -25.200 -13.965 17.817 1.00 89.19 120 ARG A O 1
ATOM 956 N N . GLY A 1 121 ? -25.779 -16.011 17.008 1.00 89.62 121 GLY A N 1
ATOM 957 C CA . GLY A 1 121 ? -25.075 -16.853 17.977 1.00 89.62 121 GLY A CA 1
ATOM 958 C C . GLY A 1 121 ? -23.844 -17.524 17.357 1.00 89.62 121 GLY A C 1
ATOM 959 O O . GLY A 1 121 ? -23.545 -17.322 16.180 1.00 89.62 121 GLY A O 1
ATOM 960 N N . GLY A 1 122 ? -23.130 -18.322 18.149 1.00 94.12 122 GLY A N 1
ATOM 961 C CA . GLY A 1 122 ? -21.988 -19.127 17.701 1.00 94.12 122 GLY A CA 1
ATOM 962 C C . GLY A 1 122 ? -20.657 -18.690 18.311 1.00 94.12 122 GLY A C 1
ATOM 963 O O . GLY A 1 122 ? -20.459 -17.522 18.633 1.00 94.12 122 GLY A O 1
ATOM 964 N N . ARG A 1 123 ? -19.717 -19.633 18.450 1.00 91.19 123 ARG A N 1
ATOM 965 C CA . ARG A 1 123 ? -18.458 -19.449 19.199 1.00 91.19 123 ARG A CA 1
ATOM 966 C C . ARG A 1 123 ? -17.638 -18.235 18.747 1.00 91.19 123 ARG A C 1
ATOM 968 O O . ARG A 1 123 ? -17.180 -17.468 19.587 1.00 91.19 123 ARG A O 1
ATOM 975 N N . LEU A 1 124 ? -17.469 -18.040 17.436 1.00 88.56 124 LEU A N 1
ATOM 976 C CA . LEU A 1 124 ? -16.721 -16.896 16.893 1.00 88.56 124 LEU A CA 1
ATOM 977 C C . LEU A 1 124 ? -17.432 -15.569 17.164 1.00 88.56 124 LEU A C 1
ATOM 979 O O . LEU A 1 124 ? -16.790 -14.613 17.584 1.00 88.56 124 LEU A O 1
ATOM 983 N N . VAL A 1 125 ? -18.755 -15.534 16.979 1.00 90.00 125 VAL A N 1
ATOM 984 C CA . VAL A 1 125 ? -19.575 -14.342 17.222 1.00 90.00 125 VAL A CA 1
ATOM 985 C C . VAL A 1 125 ? -19.583 -13.984 18.710 1.00 90.00 125 VAL A C 1
ATOM 987 O O . VAL A 1 125 ? -19.444 -12.812 19.053 1.00 90.00 125 VAL A O 1
ATOM 990 N N . CYS A 1 126 ? -19.693 -14.979 19.596 1.00 88.06 126 CYS A N 1
ATOM 991 C CA . CYS A 1 126 ? -19.560 -14.791 21.039 1.00 88.06 126 CYS A CA 1
ATOM 992 C C . CYS A 1 126 ? -18.180 -14.226 21.386 1.00 88.06 126 CYS A C 1
ATOM 994 O O . CYS A 1 126 ? -18.114 -13.211 22.064 1.00 88.06 126 CYS A O 1
ATOM 996 N N . LYS A 1 127 ? -17.099 -14.786 20.827 1.00 87.94 127 LYS A N 1
ATOM 997 C CA . LYS A 1 127 ? -15.736 -14.284 21.046 1.00 87.94 127 LYS A CA 1
ATOM 998 C C . LYS A 1 127 ? -15.553 -12.842 20.558 1.00 87.94 127 LYS A C 1
ATOM 1000 O O . LYS A 1 127 ? -14.949 -12.039 21.253 1.00 87.94 127 LYS A O 1
ATOM 1005 N N . THR A 1 128 ? -16.089 -12.469 19.393 1.00 86.69 128 THR A N 1
ATOM 1006 C CA . THR A 1 128 ? -16.018 -11.075 18.90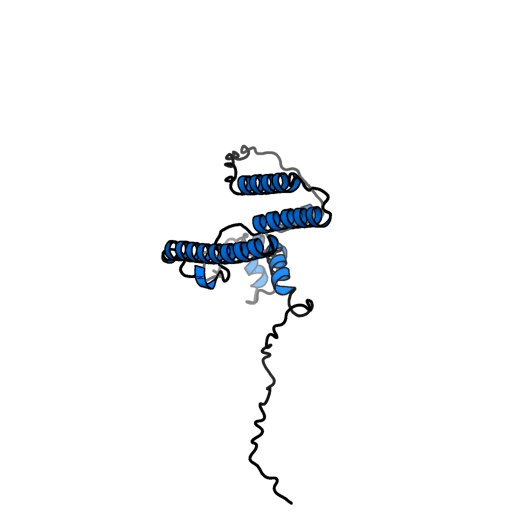9 1.00 86.69 128 THR A CA 1
ATOM 1007 C C . THR A 1 128 ? -16.845 -10.117 19.764 1.00 86.69 128 THR A C 1
ATOM 1009 O O . THR A 1 128 ? -16.401 -9.004 20.025 1.00 86.69 128 THR A O 1
ATOM 1012 N N . LYS A 1 129 ? -18.024 -10.550 20.232 1.00 88.12 129 LYS A N 1
ATOM 1013 C CA . LYS A 1 129 ? -18.868 -9.768 21.148 1.00 88.12 129 LYS A CA 1
ATOM 1014 C C . LYS A 1 129 ? -18.205 -9.597 22.511 1.00 88.12 129 LYS A C 1
ATOM 1016 O O . LYS A 1 129 ? -18.295 -8.526 23.092 1.00 88.12 129 LYS A O 1
ATOM 1021 N N . GLU A 1 130 ? -17.524 -10.627 22.996 1.00 85.25 130 GLU A N 1
ATOM 1022 C CA . GLU A 1 130 ? -16.746 -10.588 24.231 1.00 85.25 130 GLU A CA 1
ATOM 1023 C C . GLU A 1 130 ? -15.537 -9.651 24.109 1.00 85.25 130 GLU A C 1
ATOM 1025 O O . GLU A 1 130 ? -15.270 -8.905 25.044 1.00 85.25 130 GLU A O 1
ATOM 1030 N N . MET A 1 131 ? -14.852 -9.630 22.954 1.00 83.00 131 MET A N 1
ATOM 1031 C CA . MET A 1 131 ? -13.726 -8.716 22.700 1.00 83.00 131 MET A CA 1
ATOM 1032 C C . MET A 1 131 ? -14.144 -7.245 22.590 1.00 83.00 131 MET A C 1
ATOM 1034 O O . MET A 1 131 ? -13.431 -6.384 23.088 1.00 83.00 131 MET A O 1
ATOM 1038 N N . MET A 1 132 ? -15.277 -6.954 21.943 1.00 86.75 132 MET A N 1
ATOM 1039 C CA . MET A 1 132 ? -15.775 -5.578 21.775 1.00 86.75 132 MET A CA 1
ATOM 1040 C C . MET A 1 132 ? -16.615 -5.091 22.965 1.00 86.75 132 MET A C 1
ATOM 1042 O O . MET A 1 132 ? -16.883 -3.900 23.090 1.00 86.75 132 MET A O 1
ATOM 1046 N N . GLY A 1 133 ? -17.093 -6.012 23.802 1.00 87.69 133 GLY A N 1
ATOM 1047 C CA . GLY A 1 133 ? -17.964 -5.714 24.929 1.00 87.69 133 GLY A CA 1
ATOM 1048 C C . GLY A 1 133 ? -17.207 -5.195 26.150 1.00 87.69 133 GLY A C 1
ATOM 1049 O O . GLY A 1 133 ? -16.054 -5.547 26.397 1.00 87.69 133 GLY A O 1
ATOM 1050 N N . ILE A 1 134 ? -17.908 -4.404 26.965 1.00 86.69 134 ILE A N 1
ATOM 1051 C CA . ILE A 1 134 ? -17.402 -3.895 28.244 1.00 86.69 134 ILE A CA 1
ATOM 1052 C C . ILE A 1 134 ? -17.010 -5.069 29.148 1.00 86.69 134 ILE A C 1
ATOM 1054 O O . ILE A 1 134 ? -17.766 -6.045 29.305 1.00 86.69 134 ILE A O 1
ATOM 1058 N N . THR A 1 135 ? -15.822 -4.964 29.746 1.00 86.25 135 THR A N 1
ATOM 1059 C CA . THR A 1 135 ? -15.266 -6.007 30.610 1.00 86.25 135 THR A CA 1
ATOM 1060 C C . THR A 1 135 ? -16.053 -6.152 31.910 1.00 86.25 135 THR A C 1
ATOM 1062 O O . THR A 1 135 ? -16.772 -5.240 32.312 1.00 86.25 135 THR A O 1
ATOM 1065 N N . GLU A 1 136 ? -15.955 -7.299 32.586 1.00 85.06 136 GLU A N 1
ATOM 1066 C CA . GLU A 1 136 ? -16.614 -7.445 33.890 1.00 85.06 136 GLU A CA 1
ATOM 1067 C C . GLU A 1 136 ? -16.018 -6.476 34.922 1.00 85.06 136 GLU A C 1
ATOM 1069 O O . GLU A 1 136 ? -16.757 -5.849 35.679 1.00 85.06 136 GLU A O 1
ATOM 1074 N N . LEU A 1 137 ? -14.695 -6.280 34.882 1.00 82.69 137 LEU A N 1
ATOM 1075 C CA . LEU A 1 137 ? -14.000 -5.280 35.691 1.00 82.69 137 LEU A CA 1
ATOM 1076 C C . LEU A 1 137 ? -14.543 -3.878 35.399 1.00 82.69 137 LEU A C 1
ATOM 1078 O O . LEU A 1 137 ? -14.946 -3.194 36.328 1.00 82.69 137 LEU A O 1
ATOM 1082 N N . GLN A 1 138 ? -14.661 -3.489 34.127 1.00 84.25 138 GLN A N 1
ATOM 1083 C CA . GLN A 1 138 ? -15.217 -2.191 33.732 1.00 84.25 138 GLN A CA 1
ATOM 1084 C C . GLN A 1 138 ? -16.680 -2.027 34.157 1.00 84.25 138 GLN A C 1
ATOM 1086 O O . GLN A 1 138 ? -17.069 -0.942 34.570 1.00 84.25 138 GLN A O 1
ATOM 1091 N N . ARG A 1 139 ? -17.503 -3.086 34.119 1.00 88.50 139 ARG A N 1
ATOM 1092 C CA . ARG A 1 139 ? -18.878 -3.020 34.649 1.00 88.50 139 ARG A CA 1
ATOM 1093 C C . ARG A 1 139 ? -18.899 -2.747 36.151 1.00 88.50 139 ARG A C 1
ATOM 1095 O O . ARG A 1 139 ? -19.742 -1.979 36.598 1.00 88.50 139 ARG A O 1
ATOM 1102 N N . LYS A 1 140 ? -17.985 -3.352 36.918 1.00 84.44 140 LYS A N 1
ATOM 1103 C CA . LYS A 1 140 ? -17.837 -3.102 38.363 1.00 84.44 140 LYS A CA 1
ATOM 1104 C C . LYS A 1 140 ? -17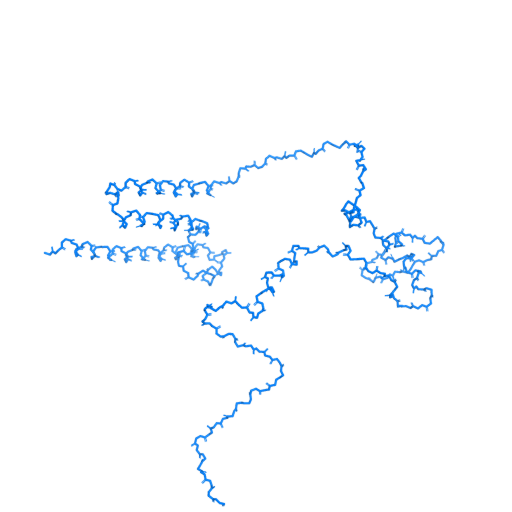.255 -1.713 38.642 1.00 84.44 140 LYS A C 1
ATOM 1106 O O . LYS A 1 140 ? -17.693 -1.061 39.580 1.00 84.44 140 LYS A O 1
ATOM 1111 N N . THR A 1 141 ? -16.334 -1.232 37.809 1.00 84.38 141 THR A N 1
ATOM 1112 C CA . THR A 1 141 ? -15.838 0.151 37.858 1.00 84.38 141 THR A CA 1
ATOM 1113 C C . THR A 1 141 ? -16.946 1.154 37.558 1.00 84.38 141 THR A C 1
ATOM 1115 O O . THR A 1 141 ? -17.047 2.162 38.236 1.00 84.38 141 THR A O 1
ATOM 1118 N N . ASN A 1 142 ? -17.833 0.877 36.604 1.00 87.75 142 ASN A N 1
ATOM 1119 C CA . ASN A 1 142 ? -18.939 1.777 36.262 1.00 87.75 142 ASN A CA 1
ATOM 1120 C C . ASN A 1 142 ? -20.118 1.694 37.249 1.00 87.75 142 ASN A C 1
ATOM 1122 O O . ASN A 1 142 ? -21.137 2.353 37.044 1.00 87.75 142 ASN A O 1
ATOM 1126 N N . ARG A 1 143 ? -20.020 0.865 38.297 1.00 87.19 143 ARG A N 1
ATOM 1127 C CA . ARG A 1 143 ? -21.064 0.697 39.307 1.00 87.19 143 ARG A CA 1
ATOM 1128 C C . ARG A 1 143 ? -20.680 1.425 40.589 1.00 87.19 143 ARG A C 1
ATOM 1130 O O . ARG A 1 143 ? -19.704 1.061 41.240 1.00 87.19 143 ARG A O 1
ATOM 1137 N N . MET A 1 144 ? -21.491 2.413 40.953 1.00 83.62 144 MET A N 1
ATOM 1138 C CA . MET A 1 144 ? -21.282 3.278 42.117 1.00 83.62 144 MET A CA 1
ATOM 1139 C C . MET A 1 144 ? -22.054 2.744 43.329 1.00 83.62 144 MET A C 1
ATOM 1141 O O . MET A 1 144 ? -23.193 2.295 43.178 1.00 83.62 144 MET A O 1
ATOM 1145 N N . ASN A 1 145 ? -21.461 2.822 44.522 1.00 82.56 145 ASN A N 1
ATOM 1146 C CA . ASN A 1 145 ? -22.172 2.588 45.778 1.00 82.56 145 ASN A CA 1
ATOM 1147 C C . ASN A 1 145 ? -22.787 3.912 46.248 1.00 82.56 145 ASN A C 1
ATOM 1149 O O . ASN A 1 145 ? -22.113 4.940 46.295 1.00 82.56 145 ASN A O 1
ATOM 1153 N N . PHE A 1 146 ? -24.081 3.900 46.555 1.00 83.31 146 PHE A N 1
ATOM 1154 C CA . PHE A 1 146 ? -24.792 5.093 47.001 1.00 83.31 146 PHE A CA 1
ATOM 1155 C C . PHE A 1 146 ? -24.483 5.383 48.475 1.00 83.31 146 PHE A C 1
ATOM 1157 O O . PHE A 1 146 ? -24.532 4.473 49.298 1.00 83.31 146 PHE A O 1
ATOM 1164 N N . GLY A 1 147 ? -24.191 6.643 48.804 1.00 81.94 147 GLY A N 1
ATOM 1165 C CA . GLY A 1 147 ? -23.919 7.083 50.179 1.00 81.94 147 GLY A CA 1
ATOM 1166 C C . GLY A 1 147 ? -22.483 6.868 50.672 1.00 81.94 147 GLY A C 1
ATOM 1167 O O . GLY A 1 147 ? -22.156 7.329 51.760 1.00 81.94 147 GLY A O 1
ATOM 1168 N N . GLU A 1 148 ? -21.613 6.232 49.881 1.00 80.00 148 GLU A N 1
ATOM 1169 C CA . GLU A 1 148 ? -20.189 6.070 50.199 1.00 80.00 148 GLU A CA 1
ATOM 1170 C C . GLU A 1 148 ? -19.340 7.065 49.397 1.00 80.00 148 GLU A C 1
ATOM 1172 O O . GLU A 1 148 ? -19.467 7.173 48.173 1.00 80.00 148 GLU A O 1
ATOM 1177 N N . LEU A 1 149 ? -18.454 7.792 50.089 1.00 72.31 149 LEU A N 1
ATOM 1178 C CA . LEU A 1 149 ? -17.450 8.624 49.433 1.00 72.31 149 LEU A CA 1
ATOM 1179 C C . LEU A 1 149 ? -16.436 7.735 48.720 1.00 72.31 149 LEU A C 1
ATOM 1181 O O . LEU A 1 149 ? -15.947 6.739 49.251 1.00 72.31 149 LEU A O 1
ATOM 1185 N N . GLN A 1 150 ? -16.119 8.122 47.497 1.00 72.00 150 GLN A N 1
ATOM 1186 C CA . GLN A 1 150 ? -15.187 7.405 46.652 1.00 72.00 150 GLN A CA 1
ATOM 1187 C C . GLN A 1 150 ? -13.759 7.880 46.885 1.00 72.00 150 GLN A C 1
ATOM 1189 O O . GLN A 1 150 ? -13.513 9.068 47.072 1.00 72.00 150 GLN A O 1
ATOM 1194 N N . ALA A 1 151 ? -12.821 6.936 46.846 1.00 70.12 151 ALA A N 1
ATOM 1195 C CA . ALA A 1 151 ? -11.401 7.232 46.910 1.00 70.12 151 ALA A CA 1
ATOM 1196 C C . ALA A 1 151 ? -10.834 7.417 45.499 1.00 70.12 151 ALA A C 1
ATOM 1198 O O . ALA A 1 151 ? -10.994 6.543 44.640 1.00 70.12 151 ALA A O 1
ATOM 1199 N N . ASP A 1 152 ? -10.131 8.525 45.285 1.00 72.19 152 ASP A N 1
ATOM 1200 C CA . ASP A 1 152 ? -9.346 8.735 44.074 1.00 72.19 152 ASP A CA 1
ATOM 1201 C C . ASP A 1 152 ? -8.164 7.762 44.058 1.00 72.19 152 ASP A C 1
ATOM 1203 O O . ASP A 1 152 ? -7.379 7.682 45.004 1.00 72.19 152 ASP A O 1
ATOM 1207 N N . VAL A 1 153 ? -8.054 6.978 42.984 1.00 70.31 153 VAL A N 1
ATOM 1208 C CA . VAL A 1 153 ? -7.028 5.928 42.862 1.00 70.31 153 VAL A CA 1
ATOM 1209 C C . VAL A 1 153 ? -5.793 6.438 42.120 1.00 70.31 153 VAL A C 1
ATOM 1211 O O . VAL A 1 153 ? -4.717 5.851 4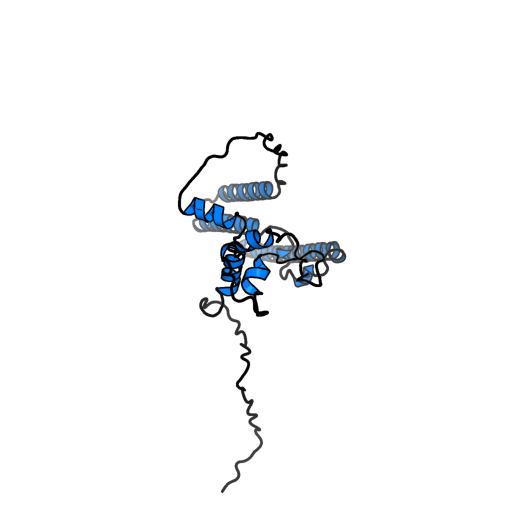2.223 1.00 70.31 153 VAL A O 1
ATOM 1214 N N . SER A 1 154 ? -5.917 7.515 41.345 1.00 68.38 154 SER A N 1
ATOM 1215 C CA . SER A 1 154 ? -4.822 8.051 40.536 1.00 68.38 154 SER A CA 1
ATOM 1216 C C . SER A 1 154 ? -4.619 9.535 40.788 1.00 68.38 154 SER A C 1
ATOM 1218 O O . SER A 1 154 ? -5.532 10.331 40.617 1.00 68.38 154 SER A O 1
ATOM 1220 N N . GLN A 1 155 ? -3.386 9.890 41.148 1.00 64.88 155 GLN A N 1
ATOM 1221 C CA . GLN A 1 155 ? -2.970 11.268 41.410 1.00 64.88 155 GLN A CA 1
ATOM 1222 C C . GLN A 1 155 ? -2.913 12.119 40.128 1.00 64.88 155 GLN A C 1
ATOM 1224 O O . GLN A 1 155 ? -3.142 13.320 40.171 1.00 64.88 155 GLN A O 1
ATOM 1229 N N . GLU A 1 156 ? -2.644 11.483 38.986 1.00 74.81 156 GLU A N 1
ATOM 1230 C CA . GLU A 1 156 ? -2.499 12.131 37.673 1.00 74.81 156 GLU A CA 1
ATOM 1231 C C . GLU A 1 156 ? -3.845 12.458 36.998 1.00 74.81 156 GLU A C 1
ATOM 1233 O O . GLU A 1 156 ? -3.900 13.308 36.113 1.00 74.81 156 GLU A O 1
ATOM 1238 N N . HIS A 1 157 ? -4.941 11.782 37.371 1.00 71.62 157 HIS A N 1
ATOM 1239 C CA . HIS A 1 157 ? -6.224 11.900 36.672 1.00 71.62 157 HIS A CA 1
ATOM 1240 C C . HIS A 1 157 ? -7.362 12.160 37.658 1.00 71.62 157 HIS A C 1
ATOM 1242 O O . HIS A 1 157 ? -7.836 11.254 38.345 1.00 71.62 157 HIS A O 1
ATOM 1248 N N . ILE A 1 158 ? -7.828 13.409 37.687 1.00 73.44 158 ILE A N 1
ATOM 1249 C CA . ILE A 1 158 ? -8.977 13.824 38.496 1.00 73.44 158 ILE A CA 1
ATOM 1250 C C . ILE A 1 158 ? -10.202 12.996 38.071 1.00 73.44 158 ILE A C 1
ATOM 1252 O O . ILE A 1 158 ? -10.496 12.872 36.879 1.00 73.44 158 ILE A O 1
ATOM 1256 N N . GLY A 1 159 ? -10.893 12.396 39.044 1.00 68.81 159 GLY A N 1
ATOM 1257 C CA . GLY A 1 159 ? -12.095 11.585 38.814 1.00 68.81 159 GLY A CA 1
ATOM 1258 C C . GLY A 1 159 ? -11.841 10.142 38.366 1.00 68.81 159 GLY A C 1
ATOM 1259 O O . GLY A 1 159 ? -12.772 9.473 37.915 1.00 68.81 159 GLY A O 1
ATOM 1260 N N . PHE A 1 160 ? -10.605 9.636 38.461 1.00 78.56 160 PHE A N 1
ATOM 1261 C CA . PHE A 1 160 ? -10.344 8.214 38.244 1.00 78.56 160 PHE A CA 1
ATOM 1262 C C . PHE A 1 160 ? -10.609 7.398 39.517 1.00 78.56 160 PHE A C 1
ATOM 1264 O O . PHE A 1 160 ? -9.773 7.303 40.423 1.00 78.56 160 PHE A O 1
ATOM 1271 N N . THR A 1 161 ? -11.775 6.755 39.547 1.00 74.00 161 THR A N 1
ATOM 1272 C CA . THR A 1 161 ? -12.243 5.940 40.672 1.00 74.00 161 THR A CA 1
ATOM 1273 C C . THR A 1 161 ? -12.497 4.498 40.234 1.00 74.00 161 THR A C 1
ATOM 1275 O O . THR A 1 161 ? -13.084 4.237 39.186 1.00 74.00 161 THR A O 1
ATOM 1278 N N . LEU A 1 162 ? -12.085 3.528 41.057 1.00 74.94 162 LEU A N 1
ATOM 1279 C CA . LEU A 1 162 ? -12.286 2.098 40.787 1.00 74.94 162 LEU A CA 1
ATOM 1280 C C . LEU A 1 162 ? -13.635 1.557 41.324 1.00 74.94 162 LEU A C 1
ATOM 1282 O O . LEU A 1 162 ? -14.005 0.419 41.036 1.00 74.94 162 LEU A O 1
ATOM 1286 N N . ASN A 1 163 ? -14.395 2.380 42.054 1.00 79.62 163 ASN A N 1
ATOM 1287 C CA . ASN A 1 163 ? -15.748 2.127 42.568 1.00 79.62 163 ASN A CA 1
ATOM 1288 C C . ASN A 1 163 ? -15.929 0.723 43.160 1.00 79.62 163 ASN A C 1
ATOM 1290 O O . ASN A 1 163 ? -15.103 0.258 43.946 1.00 79.62 163 ASN A O 1
ATOM 1294 N N . GLN A 1 164 ? -16.990 0.008 42.781 1.00 79.12 164 GLN A N 1
ATOM 1295 C CA . GLN A 1 164 ? -17.274 -1.314 43.324 1.00 79.12 164 GLN A CA 1
ATOM 1296 C C . GLN A 1 164 ? -16.168 -2.338 43.002 1.00 79.12 164 GLN A C 1
ATOM 1298 O O . GLN A 1 164 ? -15.981 -3.282 43.774 1.00 79.12 164 GLN A O 1
ATOM 1303 N N . ALA A 1 165 ? -15.373 -2.137 41.942 1.00 75.44 165 ALA A N 1
ATOM 1304 C CA . ALA A 1 165 ? -14.210 -2.985 41.671 1.00 75.44 165 ALA A CA 1
ATOM 1305 C C . ALA A 1 165 ? -13.105 -2.835 42.736 1.00 75.44 165 ALA A C 1
ATOM 1307 O O . ALA A 1 165 ? -12.379 -3.797 42.972 1.00 75.44 165 ALA A O 1
ATOM 1308 N N . ALA A 1 166 ? -13.022 -1.694 43.435 1.00 69.38 166 ALA A N 1
ATOM 1309 C CA . ALA A 1 166 ? -12.175 -1.561 44.619 1.00 69.38 166 ALA A CA 1
ATOM 1310 C C . ALA A 1 166 ? -12.776 -2.315 45.809 1.00 69.38 166 ALA A C 1
ATOM 1312 O O . ALA A 1 166 ? -12.070 -3.089 46.449 1.00 69.38 166 ALA A O 1
ATOM 1313 N N . SER A 1 167 ? -14.083 -2.167 46.059 1.00 63.28 167 SER A N 1
ATOM 1314 C CA . SER A 1 167 ? -14.761 -2.741 47.238 1.00 63.28 167 SER A CA 1
ATOM 1315 C C . SER A 1 167 ? -14.644 -4.269 47.357 1.00 63.28 167 SER A C 1
ATOM 1317 O O . SER A 1 167 ? -14.534 -4.793 48.460 1.00 63.28 167 SER A O 1
ATOM 1319 N N . THR A 1 168 ? -14.583 -4.997 46.231 1.00 56.19 168 THR A N 1
ATOM 1320 C CA . THR A 1 168 ? -14.465 -6.472 46.236 1.00 56.19 168 THR A CA 1
ATOM 1321 C C . THR A 1 168 ? -13.056 -6.957 46.615 1.00 56.19 168 THR A C 1
ATOM 1323 O O . THR A 1 168 ? -12.892 -8.100 47.025 1.00 56.19 168 THR A O 1
ATOM 1326 N N . SER A 1 169 ? -12.032 -6.105 46.493 1.00 52.16 169 SER A N 1
ATOM 1327 C CA . SER A 1 169 ? -10.642 -6.420 46.866 1.00 52.16 169 SER A CA 1
ATOM 1328 C C . SER A 1 169 ? -10.111 -5.621 48.061 1.00 52.16 169 SER A C 1
ATOM 1330 O O . SER A 1 169 ? -9.041 -5.947 48.559 1.00 52.16 169 SER A O 1
ATOM 1332 N N . LEU A 1 170 ? -10.828 -4.582 48.509 1.00 52.16 170 LEU A N 1
ATOM 1333 C CA . LEU A 1 170 ? -10.436 -3.681 49.604 1.00 52.16 170 LEU A CA 1
ATOM 1334 C C . LEU A 1 170 ? -11.276 -3.849 50.879 1.00 52.16 170 LEU A C 1
ATOM 1336 O O . LEU A 1 170 ? -11.115 -3.061 51.807 1.00 52.16 170 LEU A O 1
ATOM 1340 N N . ALA A 1 171 ? -12.111 -4.884 50.989 1.00 49.66 171 ALA A N 1
ATOM 1341 C CA . ALA A 1 171 ? -12.644 -5.309 52.284 1.00 49.66 171 ALA A CA 1
ATOM 1342 C C . ALA A 1 171 ? -11.516 -5.947 53.133 1.00 49.66 171 ALA A C 1
ATOM 1344 O O . ALA A 1 171 ? -11.502 -7.151 53.362 1.00 49.66 171 ALA A O 1
ATOM 1345 N N . GLY A 1 172 ? -10.513 -5.152 53.534 1.00 50.84 172 GLY A N 1
ATOM 1346 C CA . GLY A 1 172 ? -9.499 -5.537 54.525 1.00 50.84 172 GLY A CA 1
ATOM 1347 C C . GLY A 1 172 ? -8.047 -5.728 54.057 1.00 50.84 172 GLY A C 1
ATOM 1348 O O . GLY A 1 172 ? -7.253 -6.262 54.826 1.00 50.84 172 GLY A O 1
ATOM 1349 N N . GLY A 1 173 ? -7.632 -5.302 52.857 1.00 50.41 173 GLY A N 1
ATOM 1350 C CA . GLY A 1 173 ? -6.207 -5.371 52.496 1.00 50.41 173 GLY A CA 1
ATOM 1351 C C . GLY A 1 173 ? -5.857 -4.781 51.133 1.00 50.41 173 GLY A C 1
ATOM 1352 O O . GLY A 1 173 ? -6.398 -5.193 50.116 1.00 50.41 173 GLY A O 1
ATOM 1353 N N . GLY A 1 174 ? -4.910 -3.838 51.098 1.00 56.53 174 GLY A N 1
ATOM 1354 C CA . GLY A 1 174 ? -4.510 -3.049 49.920 1.00 56.53 174 GLY A CA 1
ATOM 1355 C C . GLY A 1 174 ? -3.794 -3.801 48.786 1.00 56.53 174 GLY A C 1
ATOM 1356 O O . GLY A 1 174 ? -2.890 -3.250 48.165 1.00 56.53 174 GLY A O 1
ATOM 1357 N N . ARG A 1 175 ? -4.141 -5.063 48.502 1.00 56.75 175 ARG A N 1
ATOM 1358 C CA . ARG A 1 175 ? -3.539 -5.847 47.412 1.00 56.75 175 ARG A CA 1
ATOM 1359 C C . ARG A 1 175 ? -4.600 -6.280 46.405 1.00 56.75 175 ARG A C 1
ATOM 1361 O O . ARG A 1 175 ? -5.297 -7.271 46.593 1.00 56.75 175 ARG A O 1
ATOM 1368 N N . ILE A 1 176 ? -4.635 -5.584 45.270 1.00 58.03 176 ILE A N 1
ATOM 1369 C CA . ILE A 1 176 ? -5.422 -5.953 44.088 1.00 58.03 176 ILE A CA 1
ATOM 13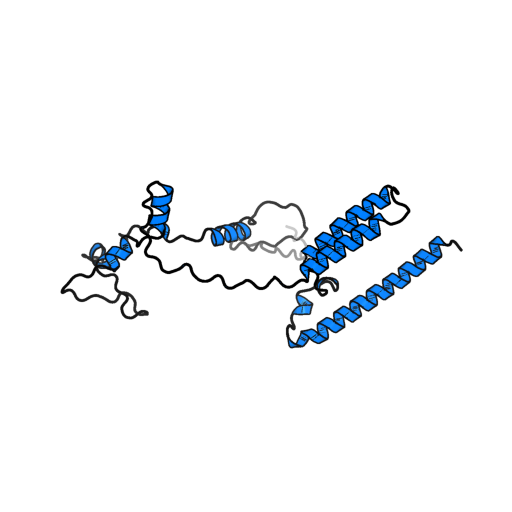70 C C . ILE A 1 176 ? -4.746 -7.162 43.417 1.00 58.03 176 ILE A C 1
ATOM 1372 O O . ILE A 1 176 ? -3.938 -7.025 42.505 1.00 58.03 176 ILE A O 1
ATOM 1376 N N . ARG A 1 177 ? -5.013 -8.369 43.922 1.00 58.28 177 ARG A N 1
ATOM 1377 C CA . ARG A 1 177 ? -4.627 -9.644 43.278 1.00 58.28 177 ARG A CA 1
ATOM 1378 C C . ARG A 1 177 ? -5.834 -10.470 42.815 1.00 58.28 177 ARG A C 1
ATOM 1380 O O . ARG A 1 177 ? -5.653 -11.580 42.332 1.00 58.28 177 ARG A O 1
ATOM 1387 N N . GLY A 1 178 ? -7.050 -9.945 42.987 1.00 56.25 178 GLY A N 1
ATOM 1388 C CA . GLY A 1 178 ? -8.289 -10.711 42.822 1.00 56.25 178 GLY A CA 1
ATOM 1389 C C . GLY A 1 178 ? -8.958 -10.629 41.449 1.00 56.25 178 GLY A C 1
ATOM 1390 O O . GLY A 1 178 ? -9.748 -11.510 41.121 1.00 56.25 178 GLY A O 1
ATOM 1391 N N . SER A 1 179 ? -8.687 -9.609 40.628 1.00 62.38 179 SER A N 1
ATOM 1392 C CA . SER A 1 179 ? -9.329 -9.518 39.314 1.00 62.38 179 SER A CA 1
ATOM 1393 C C . SER A 1 179 ? -8.577 -10.357 38.282 1.00 62.38 179 SER A C 1
ATOM 1395 O O . SER A 1 179 ? -7.416 -10.104 37.963 1.00 62.38 179 SER A O 1
ATOM 1397 N N . ILE A 1 180 ? -9.261 -11.368 37.744 1.00 65.19 180 ILE A N 1
ATOM 1398 C CA . ILE A 1 180 ? -8.799 -12.116 36.574 1.00 65.19 180 ILE A CA 1
ATOM 1399 C C . ILE A 1 180 ? -8.613 -11.102 35.441 1.00 65.19 180 ILE A C 1
ATOM 1401 O O . ILE A 1 180 ? -9.559 -10.436 35.018 1.00 65.19 180 ILE A O 1
ATOM 1405 N N . VAL A 1 181 ? -7.370 -10.935 34.991 1.00 64.44 181 VAL A N 1
ATOM 1406 C CA . VAL A 1 181 ? -7.042 -10.022 33.895 1.00 64.44 181 VAL A CA 1
ATOM 1407 C C . VAL A 1 181 ? -7.546 -10.645 32.597 1.00 64.44 181 VAL A C 1
ATOM 1409 O O . VAL A 1 181 ? -7.002 -11.639 32.118 1.00 64.44 181 VAL A O 1
ATOM 1412 N N . ASP A 1 182 ? -8.599 -10.061 32.025 1.00 64.50 182 ASP A N 1
ATOM 1413 C CA . ASP A 1 182 ? -9.160 -10.525 30.759 1.00 64.50 182 ASP A CA 1
ATOM 1414 C C . ASP A 1 182 ? -8.143 -10.361 29.612 1.00 64.50 182 ASP A C 1
ATOM 1416 O O . ASP A 1 182 ? -7.703 -9.256 29.290 1.00 64.50 182 ASP A O 1
ATOM 1420 N N . ASN A 1 183 ? -7.836 -11.452 28.903 1.00 68.75 183 ASN A N 1
ATOM 1421 C CA . ASN A 1 183 ? -6.923 -11.440 27.747 1.00 68.75 183 ASN A CA 1
ATOM 1422 C C . ASN A 1 183 ? -7.471 -10.689 26.518 1.00 68.75 183 ASN A C 1
ATOM 1424 O O . ASN A 1 183 ? -6.758 -10.518 25.529 1.00 68.75 183 ASN A O 1
ATOM 1428 N N . LYS A 1 184 ? -8.728 -10.236 26.550 1.00 67.06 184 LYS A N 1
ATOM 1429 C CA . LYS A 1 184 ? -9.393 -9.572 25.418 1.00 67.06 184 LYS A CA 1
ATOM 1430 C C . LYS A 1 184 ? -8.793 -8.224 25.025 1.00 67.06 184 LYS A C 1
ATOM 1432 O O . LYS A 1 184 ? -8.953 -7.809 23.884 1.00 67.06 184 LYS A O 1
ATOM 1437 N N . THR A 1 185 ? -8.057 -7.578 25.928 1.00 61.75 185 THR A N 1
ATOM 1438 C CA . THR A 1 185 ? -7.378 -6.299 25.664 1.00 61.75 185 THR A CA 1
ATOM 1439 C C . THR A 1 185 ? -6.054 -6.484 24.908 1.00 61.75 185 THR A C 1
ATOM 1441 O O . THR A 1 185 ? -5.456 -5.512 24.454 1.00 61.75 185 THR A O 1
ATOM 1444 N N . ARG A 1 186 ? -5.582 -7.727 24.714 1.00 62.47 186 ARG A N 1
ATOM 1445 C CA . ARG A 1 186 ? -4.362 -8.035 23.947 1.00 62.47 186 ARG A CA 1
ATOM 1446 C C . ARG A 1 186 ? -4.640 -8.067 22.442 1.00 62.47 186 ARG A C 1
ATOM 1448 O O . ARG A 1 186 ? -4.486 -9.089 21.779 1.00 62.47 186 ARG A O 1
ATOM 1455 N N . MET A 1 187 ? -5.057 -6.938 21.883 1.00 56.72 187 MET A N 1
ATOM 1456 C CA . MET A 1 187 ? -5.243 -6.782 20.439 1.00 56.72 187 MET A CA 1
ATOM 1457 C C . MET A 1 187 ? -3.988 -6.184 19.805 1.00 56.72 187 MET A C 1
ATOM 1459 O O . MET A 1 187 ? -3.929 -5.001 19.497 1.00 56.72 187 MET A O 1
ATOM 1463 N N . GLN A 1 188 ? -2.969 -7.019 19.595 1.00 61.97 188 GLN A N 1
ATOM 1464 C CA . GLN A 1 188 ? -1.731 -6.613 18.916 1.00 61.97 188 GLN A CA 1
ATOM 1465 C C . GLN A 1 188 ? -1.268 -7.624 17.865 1.00 61.97 188 GLN A C 1
ATOM 1467 O O . GLN A 1 188 ? -0.085 -7.748 17.595 1.00 61.97 188 GLN A O 1
ATOM 1472 N N . ARG A 1 189 ? -2.188 -8.322 17.187 1.00 64.12 189 ARG A N 1
ATOM 1473 C CA . ARG A 1 189 ? -1.815 -9.367 16.213 1.00 64.12 189 ARG A CA 1
ATOM 1474 C C . ARG A 1 189 ? -0.953 -8.853 15.046 1.00 64.12 189 ARG A C 1
ATOM 1476 O O . ARG A 1 189 ? -0.142 -9.605 14.516 1.00 64.12 189 ARG A O 1
ATOM 1483 N N . GLN A 1 190 ? -1.120 -7.591 14.633 1.00 62.41 190 GLN A N 1
ATOM 1484 C CA . GLN A 1 190 ? -0.252 -6.965 13.623 1.00 62.41 190 GLN A CA 1
ATOM 1485 C C . GLN A 1 190 ? 1.130 -6.615 14.186 1.00 62.41 190 GLN A C 1
ATOM 1487 O O . GLN A 1 190 ? 2.129 -6.947 13.555 1.00 62.41 190 GLN A O 1
ATOM 1492 N N . LEU A 1 191 ? 1.194 -6.033 15.389 1.00 61.47 191 LEU A N 1
ATOM 1493 C CA . LEU A 1 191 ? 2.466 -5.728 16.046 1.00 61.47 191 LEU A CA 1
ATOM 1494 C C . LEU A 1 191 ? 3.229 -7.009 16.411 1.00 61.47 191 LEU A C 1
ATOM 1496 O O . LEU A 1 191 ? 4.442 -7.061 16.299 1.00 61.47 191 LEU A O 1
ATOM 1500 N N . GLU A 1 192 ? 2.530 -8.075 16.784 1.00 64.56 192 GLU A N 1
ATOM 1501 C CA . GLU A 1 192 ? 3.103 -9.381 17.104 1.00 64.56 192 GLU A CA 1
ATOM 1502 C C . GLU A 1 192 ? 3.660 -10.076 15.854 1.00 64.56 192 GLU A C 1
ATOM 1504 O O . GLU A 1 192 ? 4.745 -10.644 15.911 1.00 64.56 192 GLU A O 1
ATOM 1509 N N . ARG A 1 193 ? 3.000 -9.942 14.692 1.00 65.31 193 ARG A N 1
ATOM 1510 C CA . ARG A 1 193 ? 3.567 -10.362 13.395 1.00 65.31 193 ARG A CA 1
ATOM 1511 C C . ARG A 1 193 ? 4.800 -9.546 13.009 1.00 65.31 193 ARG A C 1
ATOM 1513 O O . ARG A 1 193 ? 5.765 -10.117 12.515 1.00 65.31 193 ARG A O 1
ATOM 1520 N N . GLN A 1 194 ? 4.792 -8.237 13.258 1.00 60.19 194 GLN A N 1
ATOM 1521 C CA . GLN A 1 194 ? 5.958 -7.381 13.024 1.00 60.19 194 GLN A CA 1
ATOM 1522 C C . GLN A 1 194 ? 7.113 -7.735 13.977 1.00 60.19 194 GLN A C 1
ATOM 1524 O O . GLN A 1 194 ? 8.261 -7.817 13.553 1.00 60.19 194 GLN A O 1
ATOM 1529 N N . ARG A 1 195 ? 6.810 -8.052 15.242 1.00 59.59 195 ARG A N 1
ATOM 1530 C CA . ARG A 1 195 ? 7.776 -8.568 16.224 1.00 59.59 195 ARG A CA 1
ATOM 1531 C C . ARG A 1 195 ? 8.295 -9.956 15.857 1.00 59.59 195 ARG A C 1
ATOM 1533 O O . ARG A 1 195 ? 9.457 -10.224 16.110 1.00 59.59 195 ARG A O 1
ATOM 1540 N N . GLN A 1 196 ? 7.489 -10.816 15.237 1.00 61.41 196 GLN A N 1
ATOM 1541 C CA . GLN A 1 196 ? 7.951 -12.098 14.691 1.00 61.41 196 GLN A CA 1
ATOM 1542 C C . GLN A 1 196 ? 8.846 -11.917 13.457 1.00 61.41 196 GLN A C 1
ATOM 1544 O O . GLN A 1 196 ? 9.745 -12.721 13.252 1.00 61.41 196 GLN A O 1
ATOM 1549 N N . GLN A 1 197 ? 8.656 -10.863 12.658 1.00 59.75 197 GLN A N 1
ATOM 1550 C CA . GLN A 1 197 ? 9.566 -10.536 11.552 1.00 59.75 197 GLN A CA 1
ATOM 1551 C C . GLN A 1 197 ? 10.893 -9.941 12.042 1.00 59.75 197 GLN A C 1
ATOM 1553 O O . GLN A 1 197 ? 11.939 -10.323 11.530 1.00 59.75 197 GLN A O 1
ATOM 1558 N N . LEU A 1 198 ? 10.874 -9.071 13.059 1.00 54.81 198 LEU A N 1
ATOM 1559 C CA . LEU A 1 198 ? 12.102 -8.538 13.669 1.00 54.81 198 LEU A CA 1
ATOM 1560 C C . LEU A 1 198 ? 12.809 -9.542 14.600 1.00 54.81 198 LEU A C 1
ATOM 1562 O O . LEU A 1 198 ? 14.023 -9.495 14.747 1.00 54.81 198 LEU A O 1
ATOM 1566 N N . GLY A 1 199 ? 12.058 -10.438 15.243 1.00 53.72 199 GLY A N 1
ATOM 1567 C CA . GLY A 1 199 ? 12.546 -11.389 16.250 1.00 53.72 199 GLY A CA 1
ATOM 1568 C C . GLY A 1 199 ? 12.661 -12.838 15.770 1.00 53.72 199 GLY A C 1
ATOM 1569 O O . GLY A 1 199 ? 13.160 -13.678 16.503 1.00 53.72 199 GLY A O 1
ATOM 1570 N N . GLY A 1 200 ? 12.223 -13.158 14.549 1.00 52.66 200 GLY A N 1
ATOM 1571 C CA . GLY A 1 200 ? 12.408 -14.478 13.930 1.00 52.66 200 GLY A CA 1
ATOM 1572 C C . GLY A 1 200 ? 13.798 -14.681 13.319 1.00 52.66 200 GLY A C 1
ATOM 1573 O O . GLY A 1 200 ? 14.128 -15.786 12.903 1.00 52.66 200 GLY A O 1
ATOM 1574 N N . ALA A 1 201 ? 14.611 -13.622 13.276 1.00 53.38 201 ALA A N 1
ATOM 1575 C CA . ALA A 1 201 ? 15.993 -13.642 12.804 1.00 53.38 201 ALA A CA 1
ATOM 1576 C C . ALA A 1 201 ? 17.018 -13.841 13.935 1.00 53.38 201 ALA A C 1
ATOM 1578 O O . ALA A 1 201 ? 18.222 -13.821 13.682 1.00 53.38 201 ALA A O 1
ATOM 1579 N N . THR A 1 202 ? 16.589 -14.046 15.186 1.00 53.78 202 THR A N 1
ATOM 1580 C CA . THR A 1 202 ? 17.537 -14.382 16.248 1.00 53.78 202 THR A CA 1
ATOM 1581 C C . THR A 1 202 ? 17.931 -15.852 16.148 1.00 53.78 202 THR A C 1
ATOM 1583 O O . THR A 1 202 ? 17.199 -16.752 16.554 1.00 53.78 202 THR A O 1
ATOM 1586 N N . SER A 1 203 ? 19.146 -16.037 15.634 1.00 52.09 203 SER A N 1
ATOM 1587 C CA . SER A 1 203 ? 20.098 -17.117 15.904 1.00 52.09 203 SER A CA 1
ATOM 1588 C C . SER A 1 203 ? 20.304 -18.191 14.839 1.00 52.09 203 SER A C 1
ATOM 1590 O O . SER A 1 203 ? 21.424 -18.682 14.751 1.00 52.09 203 SER A O 1
ATOM 1592 N N . ILE A 1 204 ? 19.353 -18.555 13.973 1.00 51.97 204 ILE A N 1
ATOM 1593 C CA . ILE A 1 204 ? 19.634 -19.654 13.030 1.00 51.97 204 ILE A CA 1
ATOM 1594 C C . ILE A 1 204 ? 18.977 -19.415 11.672 1.00 51.97 204 ILE A C 1
ATOM 1596 O O . ILE A 1 204 ? 17.756 -19.453 11.556 1.00 51.97 204 ILE A O 1
ATOM 1600 N N . ARG A 1 205 ? 19.838 -19.296 10.644 1.00 47.50 205 ARG A N 1
ATOM 1601 C CA . ARG A 1 205 ? 19.608 -19.596 9.212 1.00 47.50 205 ARG A CA 1
ATOM 1602 C C . ARG A 1 205 ? 19.578 -18.396 8.251 1.00 47.50 205 ARG A C 1
ATOM 1604 O O . ARG A 1 205 ? 18.548 -18.055 7.691 1.00 47.50 205 ARG A O 1
ATOM 1611 N N . SER A 1 206 ? 20.762 -17.926 7.868 1.00 39.97 206 SER A N 1
ATOM 1612 C CA . SER A 1 206 ? 21.163 -18.015 6.455 1.00 39.97 206 SER A CA 1
ATOM 1613 C C . SER A 1 206 ? 22.689 -18.035 6.364 1.00 39.97 206 SER A C 1
ATOM 1615 O O . SER A 1 206 ? 23.378 -17.147 6.849 1.00 39.97 206 SER A O 1
ATOM 1617 N N . LYS A 1 207 ? 23.237 -19.118 5.809 1.00 47.16 207 LYS A N 1
ATOM 1618 C CA . LYS A 1 207 ? 24.665 -19.247 5.509 1.00 47.16 207 LYS A CA 1
ATOM 1619 C C . LYS A 1 207 ? 24.967 -18.476 4.222 1.00 47.16 207 LYS A C 1
ATOM 1621 O O . LYS A 1 207 ? 25.244 -19.101 3.208 1.00 47.16 207 LYS A O 1
ATOM 1626 N N . LEU A 1 208 ? 24.837 -17.153 4.230 1.00 47.88 208 LEU A N 1
ATOM 1627 C CA . LEU A 1 208 ? 25.245 -16.319 3.103 1.00 47.88 208 LEU A CA 1
ATOM 1628 C C . LEU A 1 208 ? 25.614 -14.924 3.629 1.00 47.88 208 LEU A C 1
ATOM 1630 O O . LEU A 1 208 ? 24.762 -14.234 4.172 1.00 47.88 208 LEU A O 1
ATOM 1634 N N . SER A 1 209 ? 26.874 -14.529 3.430 1.00 46.41 209 SER A N 1
ATOM 1635 C CA . SER A 1 209 ? 27.454 -13.205 3.723 1.00 46.41 209 SER A CA 1
ATOM 1636 C C . SER A 1 209 ? 28.089 -12.986 5.112 1.00 46.41 209 SER A C 1
ATOM 1638 O O . SER A 1 209 ? 27.558 -12.309 5.979 1.00 46.41 209 SER A O 1
ATOM 1640 N N . GLY A 1 210 ? 29.304 -13.507 5.298 1.00 55.06 210 GLY A N 1
ATOM 1641 C CA . GLY A 1 210 ? 30.501 -12.656 5.185 1.00 55.06 210 GLY A CA 1
ATOM 1642 C C . GLY A 1 210 ? 30.800 -11.536 6.194 1.00 55.06 210 GLY A C 1
ATOM 1643 O O . GLY A 1 210 ? 31.799 -10.859 5.981 1.00 55.06 210 GLY A O 1
ATOM 1644 N N . THR A 1 211 ? 30.047 -11.325 7.275 1.00 46.81 211 THR A N 1
ATOM 1645 C CA . THR A 1 211 ? 30.456 -10.400 8.355 1.00 46.81 211 THR A CA 1
ATOM 1646 C C . THR A 1 211 ? 30.182 -11.007 9.732 1.00 46.81 211 THR A C 1
ATOM 1648 O O . THR A 1 211 ? 29.043 -11.215 10.140 1.00 46.81 211 THR A O 1
ATOM 1651 N N . GLN A 1 212 ? 31.254 -11.337 10.455 1.00 37.91 212 GLN A N 1
ATOM 1652 C CA . GLN A 1 212 ? 31.191 -11.817 11.836 1.00 37.91 212 GLN A CA 1
ATOM 1653 C C . GLN A 1 212 ? 30.741 -10.665 12.746 1.00 37.91 212 GLN A C 1
ATOM 1655 O O . GLN A 1 212 ? 31.491 -9.713 12.953 1.00 37.91 212 GLN A O 1
ATOM 1660 N N . SER A 1 213 ? 29.529 -10.728 13.297 1.00 45.41 213 SER A N 1
ATOM 1661 C CA . SER A 1 213 ? 29.106 -9.811 14.357 1.00 45.41 213 SER A CA 1
ATOM 1662 C C . SER A 1 213 ? 29.646 -10.312 15.696 1.00 45.41 213 SER A C 1
ATOM 1664 O O . SER A 1 213 ? 29.217 -11.357 16.186 1.00 45.41 213 SER A O 1
ATOM 1666 N N . ILE A 1 214 ? 30.583 -9.568 16.280 1.00 47.03 214 ILE A N 1
ATOM 1667 C CA . ILE A 1 214 ? 31.119 -9.792 17.626 1.00 47.03 214 ILE A CA 1
ATOM 1668 C C . ILE A 1 214 ? 29.946 -9.734 18.617 1.00 47.03 214 ILE A C 1
ATOM 1670 O O . ILE A 1 214 ? 29.360 -8.676 18.840 1.00 47.03 214 ILE A O 1
ATOM 1674 N N . SER A 1 215 ? 29.558 -10.873 19.186 1.00 39.31 215 SER A N 1
ATOM 1675 C CA . SER A 1 215 ? 28.522 -10.943 20.216 1.00 39.31 215 SER A CA 1
ATOM 1676 C C . SER A 1 215 ? 29.108 -10.549 21.572 1.00 39.31 215 SER A C 1
ATOM 1678 O O . SER A 1 215 ? 29.944 -11.268 22.117 1.00 39.31 215 SER A O 1
ATOM 1680 N N . PHE A 1 216 ? 28.650 -9.427 22.128 1.00 41.00 216 PHE A N 1
ATOM 1681 C CA . PHE A 1 216 ? 28.963 -8.998 23.491 1.00 41.00 216 PHE A CA 1
ATOM 1682 C C . PHE A 1 216 ? 28.060 -9.755 24.476 1.00 41.00 216 PHE A C 1
ATOM 1684 O O . PHE A 1 216 ? 26.914 -9.375 24.715 1.00 41.00 216 PHE A O 1
ATOM 1691 N N . THR A 1 217 ? 28.547 -10.869 25.016 1.00 48.12 217 THR A N 1
ATOM 1692 C CA . THR A 1 217 ? 27.920 -11.531 26.166 1.00 48.12 217 THR A CA 1
ATOM 1693 C C . THR A 1 217 ? 28.400 -10.847 27.445 1.00 48.12 217 THR A C 1
ATOM 1695 O O . THR A 1 217 ? 29.614 -10.755 27.642 1.00 48.12 217 THR A O 1
ATOM 1698 N N . PRO A 1 218 ? 27.521 -10.385 28.350 1.00 53.22 218 PRO A N 1
ATOM 1699 C CA . PRO A 1 218 ? 27.979 -9.999 29.668 1.00 53.22 218 PRO A CA 1
ATOM 1700 C C . PRO A 1 218 ? 28.286 -11.285 30.446 1.00 53.22 218 PRO A C 1
ATOM 1702 O O . PRO A 1 218 ? 27.453 -12.185 30.505 1.00 53.22 218 PRO A O 1
ATOM 1705 N N . VAL A 1 219 ? 29.456 -11.321 31.087 1.00 51.69 219 VAL A N 1
ATOM 1706 C CA . VAL A 1 219 ? 29.869 -12.312 32.099 1.00 51.69 219 VAL A CA 1
ATOM 1707 C C . VAL A 1 219 ? 30.516 -13.598 31.557 1.00 51.69 219 VAL A C 1
ATOM 1709 O O . VAL A 1 219 ? 29.936 -14.674 31.618 1.00 51.69 219 VAL A O 1
ATOM 1712 N N . GLN A 1 220 ? 31.762 -13.478 31.082 1.00 47.91 220 GLN A N 1
ATOM 1713 C CA . GLN A 1 220 ? 32.964 -14.192 31.576 1.00 47.91 220 GLN A CA 1
ATOM 1714 C C . GLN A 1 220 ? 34.141 -13.878 30.632 1.00 47.91 220 GLN A C 1
ATOM 1716 O O . GLN A 1 220 ? 34.037 -14.043 29.421 1.00 47.91 220 GLN A O 1
ATOM 1721 N N . GLY A 1 221 ? 35.207 -13.295 31.188 1.00 45.00 221 GLY A N 1
ATOM 1722 C CA . GLY A 1 221 ? 36.245 -12.564 30.458 1.00 45.00 221 GLY A CA 1
ATOM 1723 C C . GLY A 1 221 ? 37.041 -13.390 29.445 1.00 45.00 221 GLY A C 1
ATOM 1724 O O . GLY A 1 221 ? 37.510 -14.482 29.745 1.00 45.00 221 GLY A O 1
ATOM 1725 N N . LEU A 1 222 ? 37.253 -12.810 28.262 1.00 46.84 222 LEU A N 1
ATOM 1726 C CA . LEU A 1 222 ? 38.405 -13.134 27.425 1.00 46.84 222 LEU A CA 1
ATOM 1727 C C . LEU A 1 222 ? 39.611 -12.405 28.030 1.00 46.84 222 LEU A C 1
ATOM 1729 O O . LEU A 1 222 ? 39.780 -11.205 27.815 1.00 46.84 222 LEU A O 1
ATOM 1733 N N . GLU A 1 223 ? 40.415 -13.100 28.834 1.00 48.97 223 GLU A N 1
ATOM 1734 C CA . GLU A 1 223 ? 41.725 -12.589 29.243 1.00 48.97 223 GLU A CA 1
ATOM 1735 C C . GLU A 1 223 ? 42.638 -12.492 28.014 1.00 48.97 223 GLU A C 1
ATOM 1737 O O . GLU A 1 223 ? 42.918 -13.481 27.336 1.00 48.97 223 GLU A O 1
ATOM 1742 N N . ILE A 1 224 ? 43.113 -11.281 27.724 1.00 46.75 224 ILE A N 1
ATOM 1743 C CA . ILE A 1 224 ? 44.173 -11.052 26.744 1.00 46.75 224 ILE A CA 1
ATOM 1744 C C . ILE A 1 224 ? 45.500 -11.359 27.447 1.00 46.75 224 ILE A C 1
ATOM 1746 O O . ILE A 1 224 ? 46.031 -10.530 28.185 1.00 46.75 224 ILE A O 1
ATOM 1750 N N . VAL A 1 225 ? 46.040 -12.557 27.226 1.00 46.69 225 VAL A N 1
ATOM 1751 C CA . VAL A 1 225 ? 47.405 -12.907 27.643 1.00 46.69 225 VAL A CA 1
ATOM 1752 C C . VAL A 1 225 ? 48.385 -12.261 26.662 1.00 46.69 225 VAL A C 1
ATOM 1754 O O . VAL A 1 225 ? 48.590 -12.748 25.547 1.00 46.69 225 VAL A O 1
ATOM 1757 N N . TYR A 1 226 ? 49.008 -11.156 27.072 1.00 41.94 226 TYR A N 1
ATOM 1758 C CA . TYR A 1 226 ? 50.142 -10.581 26.352 1.00 41.94 226 TYR A CA 1
ATOM 1759 C C . TYR A 1 226 ? 51.357 -11.505 26.490 1.00 41.94 226 TYR A C 1
ATOM 1761 O O . TYR A 1 226 ? 51.969 -11.592 27.552 1.00 41.94 226 TYR A O 1
ATOM 1769 N N . HIS A 1 227 ? 51.728 -12.183 25.405 1.00 55.38 227 HIS A N 1
ATOM 1770 C CA . HIS A 1 227 ? 53.018 -12.862 25.314 1.00 55.38 227 HIS A CA 1
ATOM 1771 C C . HIS A 1 227 ? 54.091 -11.805 25.042 1.00 55.38 227 HIS A C 1
ATOM 1773 O O . HIS A 1 227 ? 54.157 -11.248 23.947 1.00 55.38 227 HIS A O 1
ATOM 1779 N N . ASN A 1 228 ? 54.901 -11.493 26.053 1.00 53.91 228 ASN A N 1
ATOM 1780 C CA . ASN A 1 228 ? 56.016 -10.561 25.926 1.00 53.91 228 ASN A CA 1
ATOM 1781 C C . ASN A 1 228 ? 57.240 -11.316 25.363 1.00 53.91 228 ASN A C 1
ATOM 1783 O O . ASN A 1 228 ? 57.747 -12.208 26.044 1.00 53.91 228 ASN A O 1
ATOM 1787 N N . PRO A 1 229 ? 57.733 -11.006 24.149 1.00 52.72 229 PRO A N 1
ATOM 1788 C CA . PRO A 1 229 ? 58.748 -11.817 23.466 1.00 52.72 229 PRO A CA 1
ATOM 1789 C C . PRO A 1 229 ? 60.170 -11.731 24.058 1.00 52.72 229 PRO A C 1
ATOM 1791 O O . PRO A 1 229 ? 61.081 -12.347 23.516 1.00 52.72 229 PRO A O 1
ATOM 1794 N N . ASN A 1 230 ? 60.380 -11.012 25.168 1.00 53.53 230 ASN A N 1
ATOM 1795 C CA . ASN A 1 230 ? 61.716 -10.743 25.721 1.00 53.53 230 ASN A CA 1
ATOM 1796 C C . ASN A 1 230 ? 62.025 -11.422 27.069 1.00 53.53 230 ASN A C 1
ATOM 1798 O O . ASN A 1 230 ? 62.994 -11.046 27.725 1.00 53.53 230 ASN A O 1
ATOM 1802 N N . GLN A 1 231 ? 61.256 -12.422 27.505 1.00 50.03 231 GLN A N 1
ATOM 1803 C CA . GLN A 1 231 ? 61.642 -13.224 28.673 1.00 50.03 231 GLN A CA 1
ATOM 1804 C C . GLN A 1 231 ? 62.417 -14.465 28.224 1.00 50.03 231 GLN A C 1
ATOM 1806 O O . GLN A 1 231 ? 61.844 -15.412 27.691 1.00 50.03 231 GLN A O 1
ATOM 1811 N N . GLN A 1 232 ? 63.739 -14.453 28.424 1.00 50.53 232 GLN A N 1
ATOM 1812 C CA . GLN A 1 232 ? 64.538 -15.670 28.301 1.00 50.53 232 GLN A CA 1
ATOM 1813 C C . GLN A 1 232 ? 64.131 -16.676 29.389 1.00 50.53 232 GLN A C 1
ATOM 1815 O O . GLN A 1 232 ? 63.837 -16.262 30.514 1.00 50.53 232 GLN A O 1
ATOM 1820 N N . PRO A 1 233 ? 64.109 -17.985 29.084 1.00 44.72 233 PRO A N 1
ATOM 1821 C CA . PRO A 1 233 ? 63.748 -18.995 30.065 1.00 44.72 233 PRO A CA 1
ATOM 1822 C C . PRO A 1 233 ? 64.819 -19.052 31.158 1.00 44.72 233 PRO A C 1
ATOM 1824 O O . PRO A 1 233 ? 65.980 -19.353 30.884 1.00 44.72 233 PRO A O 1
ATOM 1827 N N . ALA A 1 234 ? 64.429 -18.770 32.401 1.00 40.88 234 ALA A N 1
ATOM 1828 C CA . ALA A 1 234 ? 65.266 -19.060 33.554 1.00 40.88 234 ALA A CA 1
ATOM 1829 C C . ALA A 1 234 ? 65.402 -20.584 33.683 1.00 40.88 234 ALA A C 1
ATOM 1831 O O . ALA A 1 234 ? 64.417 -21.302 33.859 1.00 40.88 234 ALA A O 1
ATOM 1832 N N . SER A 1 235 ? 66.628 -21.072 33.530 1.00 43.94 235 SER A N 1
ATOM 1833 C CA . SER A 1 235 ? 67.023 -22.443 33.821 1.00 43.94 235 SER A CA 1
ATOM 1834 C C . SER A 1 235 ? 67.050 -22.675 35.333 1.00 43.94 235 SER A C 1
ATOM 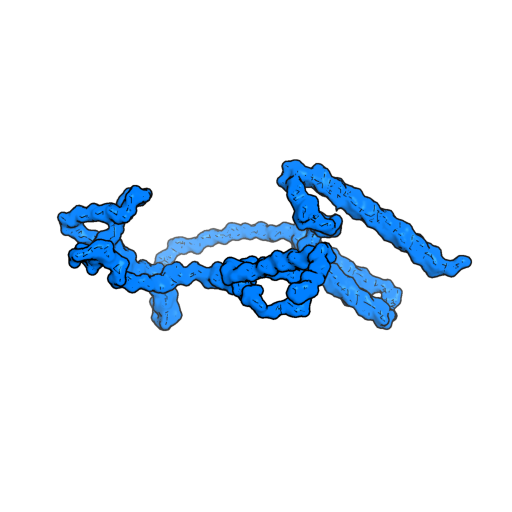1836 O O . SER A 1 235 ? 67.814 -21.989 36.010 1.00 43.94 235 SER A O 1
ATOM 1838 N N . SER A 1 236 ? 66.307 -23.699 35.779 1.00 41.28 236 SER A N 1
ATOM 1839 C CA . SER A 1 236 ? 66.357 -24.400 37.087 1.00 41.28 236 SER A CA 1
ATOM 1840 C C . SER A 1 236 ? 66.155 -23.583 38.363 1.00 41.28 236 SER A C 1
ATOM 1842 O O . SER A 1 236 ? 67.003 -22.726 38.679 1.00 41.28 236 SER A O 1
#

Sequence (236 aa):
MDPQYILVVSLSELAAEIDQEVQAIHKFIRDKYEKRFPELESLVMMPFDYTYYPQKATKIIVAECTLSARVNSLHDSSDGGIGRDLSAQIQQKLDKMLEPAPVKNNKALPKPLDIASKKRGGRLVCKTKEMMGITELQRKTNRMNFGELQADVSQEHIGFTLNQAASTSLAGGGRIRGSIVDNKTRMQRQLERQRQQLGGATSIRSKLSGTQSISFTPVQGLEIVYHNPNQQPASS

Mean predicted aligned error: 19.32 Å

Secondary structure (DSSP, 8-state):
--HHHHHHHHHHHHHHHHHHHHHHHHHHHHHHHTTT-TTHHHH--SGGGSS---HHHHHHHHHHHHHHHHHHHTT--TT-HHHHHHHHHHHHHHHHHHSPPPPPP--PPPP---PPP----SHHHHHHHHHHSPPHHHHHHTPPPTTPPPPP--SSSTT---HHHHHHHHSS-S----S---GGG---HHHHHHHHHHHTTSS--------------SSS--------TT-PPPP-